Protein AF-A0A7S0LXI2-F1 (afdb_monomer_lite)

Foldseek 3Di:
DVPVVVVVPDDPLLVLLVCLLVDQLPDPVNLVSLVVLLVCLLPDDLVVLVVSVVSCLQVSLLVCLLVVNHPPCLLSSLSNNLSSPAQAQVSQVVNQVSCDPVSVVSNVVSCQVCVQSNLSSLLSVLLNLVNLVVCQPVCVVVVRHHPSVSRPVNVVCVVCVLVLLLCLLPVDAPVRDDPSRCSSLLSSLSSLLVCVVVVNNLVSLVVLVVVCVVVVVDDDSLVRNLRSLVVVCVVCVPVVVVQVVSCSSRVDHSVSSVVSSVVSNVSSDDPPPDPDPDD

Radius of gyration: 20.86 Å; chains: 1; bounding box: 62×37×78 Å

Secondary structure (DSSP, 8-state):
-HHHHHHHT--HHHHHHHHHHHS-TT-HHHHHHHHHHHHHHHHS-HHHHHHHIIIIIHHHHHHHHHH---TTTHHHHHHHHHHHHTT-HHHHHHHHHH--HHHHHHHHHHHHH-HHHHHHHHHHHHHHHHHHHHTHHHHHHTT----STT-HHHHHHHHHHHHHHHHHTTSS-TTT--TTTHHHHHHHHHHHHHHHHTT-HHHHHHHHHHHHHH-TTS--HHHHHHHHHHHHHHHHHT-HHHHHHHHHHHT--HHHHHHHHHHHHHHHS---PPP----

InterPro domains:
  IPR022162 Short transient receptor potential channel 4-associated protein [PF12463] (6-208)
  IPR022162 Short transient receptor potential channel 4-associated protein [PTHR31743] (8-268)

Sequence (279 aa):
EGAAGAEAERGLMTRILQVFMGEAPDSAYRFWLASCLESFLRGADYRAQVILARAGLLEHLVRGVHSGQCSGSLQTNFDLLGELVKCNATVFAMLNRLLDHKTYSAFMQVVVSNLVDSNVFIRAIVLSLEFFSAKSHALQEAGQGYDVEGCKIRAFLRVNALRLVRDLMTVVTVEDVNQENICCLNTALSLFIFSDARGALERDVAALRRWELRNPHARSVTGNFLALLRFWTEYYVYRGKDCLSLEFSSSIHFSRWRATVAALTALLAPFHPDPLPAA

pLDDT: mean 90.46, std 12.87, range [39.31, 98.56]

Organism: NCBI:txid233186

Structure (mmCIF, N/CA/C/O backbone):
data_AF-A0A7S0LXI2-F1
#
_entry.id   AF-A0A7S0LXI2-F1
#
loop_
_atom_site.group_PDB
_atom_site.id
_atom_site.type_symbol
_atom_site.label_atom_id
_atom_site.label_alt_id
_atom_site.label_comp_id
_atom_site.label_asym_id
_atom_site.label_entity_id
_atom_site.label_seq_id
_atom_site.pdbx_PDB_ins_code
_atom_site.Cartn_x
_atom_site.Cartn_y
_atom_site.Cartn_z
_atom_site.occupancy
_atom_site.B_iso_or_equiv
_atom_site.auth_seq_id
_atom_site.auth_comp_id
_atom_site.auth_asym_id
_atom_site.auth_atom_id
_atom_site.pdbx_PDB_model_num
ATOM 1 N N . GLU A 1 1 ? -29.479 5.541 36.183 1.00 40.44 1 GLU A N 1
ATOM 2 C CA . GLU A 1 1 ? -28.213 6.157 36.647 1.00 40.44 1 GLU A CA 1
ATOM 3 C C . GLU A 1 1 ? -26.931 5.484 36.125 1.00 40.44 1 GLU A C 1
ATOM 5 O O . GLU A 1 1 ? -25.917 6.158 36.055 1.00 40.44 1 GLU A O 1
ATOM 10 N N . GLY A 1 2 ? -26.942 4.225 35.655 1.00 44.47 2 GLY A N 1
ATOM 11 C CA . GLY A 1 2 ? -25.714 3.539 35.199 1.00 44.47 2 GLY A CA 1
ATOM 12 C C . GLY A 1 2 ? -25.105 3.964 33.846 1.00 44.47 2 GLY A C 1
ATOM 13 O O . GLY A 1 2 ? -23.939 3.680 33.603 1.00 44.47 2 GLY A O 1
ATOM 14 N N . ALA A 1 3 ? -25.844 4.650 32.964 1.00 46.59 3 ALA A N 1
ATOM 15 C CA . ALA A 1 3 ? -25.337 5.033 31.635 1.00 46.59 3 ALA A CA 1
ATOM 16 C C . ALA A 1 3 ? -24.487 6.321 31.647 1.00 46.59 3 ALA A C 1
ATOM 18 O O . ALA A 1 3 ? -23.494 6.406 30.931 1.00 46.59 3 ALA A O 1
ATOM 19 N N . ALA A 1 4 ? -24.830 7.291 32.503 1.00 47.09 4 ALA A N 1
ATOM 20 C CA . ALA A 1 4 ? -24.126 8.575 32.591 1.00 47.09 4 ALA A CA 1
ATOM 21 C C . ALA A 1 4 ? -22.724 8.444 33.224 1.00 47.09 4 ALA A C 1
ATOM 23 O O . ALA A 1 4 ? -21.800 9.155 32.837 1.00 47.09 4 ALA A O 1
ATOM 24 N N . GLY A 1 5 ? -22.538 7.489 34.146 1.00 45.34 5 GLY A N 1
ATOM 25 C CA . GLY A 1 5 ? -21.223 7.176 34.725 1.00 45.34 5 GLY A CA 1
ATOM 26 C C . GLY A 1 5 ? -20.263 6.520 33.724 1.00 45.34 5 GLY A C 1
ATOM 27 O O . GLY A 1 5 ? -19.078 6.836 33.712 1.00 45.34 5 GLY A O 1
ATOM 28 N N . ALA A 1 6 ? -20.779 5.680 32.819 1.00 53.41 6 ALA A N 1
ATOM 29 C CA . ALA A 1 6 ? -19.976 5.000 31.800 1.00 53.41 6 ALA A CA 1
ATOM 30 C C . ALA A 1 6 ? -19.505 5.930 30.660 1.00 53.41 6 ALA A C 1
ATOM 32 O O . ALA A 1 6 ? -18.501 5.648 30.006 1.00 53.41 6 ALA A O 1
ATOM 33 N N . GLU A 1 7 ? -20.203 7.042 30.400 1.00 53.62 7 GLU A N 1
ATOM 34 C CA . GLU A 1 7 ? -19.754 8.068 29.444 1.00 53.62 7 GLU A CA 1
ATOM 35 C C . GLU A 1 7 ? -18.634 8.953 30.005 1.00 53.62 7 GLU A C 1
ATOM 37 O O . GLU A 1 7 ? -17.713 9.330 29.267 1.00 53.62 7 GLU A O 1
ATOM 42 N N . ALA A 1 8 ? -18.666 9.244 31.309 1.00 54.66 8 ALA A N 1
ATOM 43 C CA . ALA A 1 8 ? -17.665 10.070 31.979 1.00 54.66 8 ALA A CA 1
ATOM 44 C C . ALA A 1 8 ? -16.255 9.444 31.949 1.00 54.66 8 ALA A C 1
ATOM 46 O O . ALA A 1 8 ? -15.275 10.179 31.850 1.00 54.66 8 ALA A O 1
ATOM 47 N N . GLU A 1 9 ? -16.149 8.111 31.920 1.00 64.81 9 GLU A N 1
ATOM 48 C CA . GLU A 1 9 ? -14.873 7.371 31.903 1.00 64.81 9 GLU A CA 1
ATOM 49 C C . GLU A 1 9 ? -14.269 7.152 30.502 1.00 64.81 9 GLU A C 1
ATOM 51 O O . GLU A 1 9 ? -13.128 6.701 30.373 1.00 64.81 9 GLU A O 1
ATOM 56 N N . ARG A 1 10 ? -14.993 7.460 29.417 1.00 75.62 10 ARG A N 1
ATOM 57 C CA . ARG A 1 10 ? -14.467 7.250 28.057 1.00 75.62 10 ARG A CA 1
ATOM 58 C C . ARG A 1 10 ? -13.381 8.269 27.719 1.00 75.62 10 ARG A C 1
ATOM 60 O O . ARG A 1 10 ? -13.648 9.469 27.681 1.00 75.62 10 ARG A O 1
ATOM 67 N N . GLY A 1 11 ? -12.186 7.778 27.389 1.00 87.44 11 GLY A N 1
ATOM 68 C CA . GLY A 1 11 ? -11.084 8.602 26.894 1.00 87.44 11 GLY A CA 1
ATOM 69 C C . GLY A 1 11 ? -11.432 9.368 25.610 1.00 87.44 11 GLY A C 1
ATOM 70 O O . GLY A 1 11 ? -12.275 8.947 24.818 1.00 87.44 11 GLY A O 1
ATOM 71 N N . LEU A 1 12 ? -10.750 10.492 25.375 1.00 91.69 12 LEU A N 1
ATOM 72 C CA . LEU A 1 12 ? -11.019 11.389 24.242 1.00 91.69 12 LEU A CA 1
ATOM 73 C C . LEU A 1 12 ? -11.066 10.655 22.891 1.00 91.69 12 LEU A C 1
ATOM 75 O O . LEU A 1 12 ? -11.967 10.892 22.092 1.00 91.69 12 LEU A O 1
ATOM 79 N N . MET A 1 13 ? -10.137 9.726 22.655 1.00 93.62 13 MET A N 1
ATOM 80 C CA . MET A 1 13 ? -10.043 9.021 21.376 1.00 93.62 13 MET A CA 1
ATOM 81 C C . MET A 1 13 ? -11.246 8.112 21.098 1.00 93.62 13 MET A C 1
ATOM 83 O O . MET A 1 13 ? -11.732 8.056 19.971 1.00 93.62 13 MET A O 1
ATOM 87 N N . THR A 1 14 ? -11.782 7.433 22.116 1.00 91.88 14 THR A N 1
ATOM 88 C CA . THR A 1 14 ? -12.983 6.610 21.926 1.00 91.88 14 THR A CA 1
ATOM 89 C C . THR A 1 14 ? -14.219 7.478 21.711 1.00 91.88 14 THR A C 1
ATOM 91 O O . THR A 1 14 ? -15.099 7.074 20.959 1.00 91.88 14 THR A O 1
ATOM 94 N N . ARG A 1 15 ? -14.272 8.693 22.278 1.00 94.19 15 ARG A N 1
ATOM 95 C CA . ARG A 1 15 ? -15.330 9.674 21.975 1.00 94.19 15 ARG A CA 1
ATOM 96 C C . ARG A 1 15 ? -15.248 10.169 20.530 1.00 94.19 15 ARG A C 1
ATOM 98 O O . ARG A 1 15 ? -16.257 10.114 19.835 1.00 94.19 15 ARG A O 1
ATOM 105 N N . ILE A 1 16 ? -14.060 10.563 20.058 1.00 96.19 16 ILE A N 1
ATOM 106 C CA . ILE A 1 16 ? -13.830 10.958 18.653 1.00 96.19 16 ILE A CA 1
ATOM 107 C C . ILE A 1 16 ? -14.254 9.832 17.706 1.00 96.19 16 ILE A C 1
ATOM 109 O O . ILE A 1 16 ? -14.957 10.087 16.733 1.00 96.19 16 ILE A O 1
ATOM 113 N N . LEU A 1 17 ? -13.891 8.585 18.021 1.00 96.31 17 LEU A N 1
ATOM 114 C CA . LEU A 1 17 ? -14.303 7.420 17.243 1.00 96.31 17 LEU A CA 1
ATOM 115 C C . LEU A 1 17 ? -15.833 7.295 17.147 1.00 96.31 17 LEU A C 1
ATOM 117 O O . LEU A 1 17 ? -16.353 7.071 16.059 1.00 96.31 17 LEU A O 1
ATOM 121 N N . GLN A 1 18 ? -16.560 7.433 18.259 1.00 95.06 18 GLN A N 1
ATOM 122 C CA . GLN A 1 18 ? -18.024 7.335 18.235 1.00 95.06 18 GLN A CA 1
ATOM 123 C C . GLN A 1 18 ? -18.653 8.438 17.378 1.00 95.06 18 GLN A C 1
ATOM 125 O O . GLN A 1 18 ? -19.540 8.145 16.579 1.00 95.06 18 GLN A O 1
ATOM 130 N N . VAL A 1 19 ? -18.152 9.674 17.483 1.00 95.75 19 VAL A N 1
ATOM 131 C CA . VAL A 1 19 ? -18.613 10.781 16.631 1.00 95.75 19 VAL A CA 1
ATOM 132 C C . VAL A 1 19 ? -18.313 10.477 15.160 1.00 95.75 19 VAL A C 1
ATOM 134 O O . VAL A 1 19 ? -19.218 10.534 14.342 1.00 95.75 19 VAL A O 1
ATOM 137 N N . PHE A 1 20 ? -17.096 10.038 14.820 1.00 95.00 20 PHE A N 1
ATOM 138 C CA . PHE A 1 20 ? -16.724 9.658 13.449 1.00 95.00 20 PHE A CA 1
ATOM 139 C C . PHE A 1 20 ? -17.622 8.565 12.849 1.00 95.00 20 PHE A C 1
ATOM 141 O O . PHE A 1 20 ? -17.976 8.613 11.668 1.00 95.00 20 PHE A O 1
ATOM 148 N N . MET A 1 21 ? -17.977 7.554 13.645 1.00 93.50 21 MET A N 1
ATOM 149 C CA . MET A 1 21 ? -18.832 6.463 13.175 1.00 93.50 21 MET A CA 1
ATOM 150 C C . MET A 1 21 ? -20.290 6.896 12.983 1.00 93.50 21 MET A C 1
ATOM 152 O O . MET A 1 21 ? -20.964 6.329 12.126 1.00 93.50 21 MET A O 1
ATOM 156 N N . GLY A 1 22 ? -20.758 7.891 13.742 1.00 92.75 22 GLY A N 1
ATOM 157 C CA . GLY A 1 22 ? -22.088 8.487 13.586 1.00 92.75 22 GLY A CA 1
ATOM 158 C C . GLY A 1 22 ? -22.166 9.619 12.555 1.00 92.75 22 GLY A C 1
ATOM 159 O O . GLY A 1 22 ? -23.264 9.971 12.132 1.00 92.75 22 GLY A O 1
ATOM 160 N N . GLU A 1 23 ? -21.028 10.182 12.148 1.00 92.06 23 GLU A N 1
ATOM 161 C CA . GLU A 1 23 ? -20.965 11.335 11.249 1.00 92.06 23 GLU A CA 1
ATOM 162 C C . GLU A 1 23 ? -21.357 10.971 9.810 1.00 92.06 23 GLU A C 1
ATOM 164 O O . GLU A 1 23 ? -20.887 9.969 9.252 1.00 92.06 23 GLU A O 1
ATOM 169 N N . ALA A 1 24 ? -22.173 11.827 9.186 1.00 87.50 24 ALA A N 1
ATOM 170 C CA . ALA A 1 24 ? -22.661 11.625 7.826 1.00 87.50 24 ALA A CA 1
ATOM 171 C C . ALA A 1 24 ? -21.501 11.523 6.805 1.00 87.50 24 ALA A C 1
ATOM 173 O O . ALA A 1 24 ? -20.500 12.235 6.939 1.00 87.50 24 ALA A O 1
ATOM 174 N N . PRO A 1 25 ? -21.594 10.653 5.777 1.00 79.94 25 PRO A N 1
ATOM 175 C CA . PRO A 1 25 ? -20.518 10.447 4.800 1.00 79.94 25 PRO A CA 1
ATOM 176 C C . PRO A 1 25 ? -20.081 11.695 4.023 1.00 79.94 25 PRO A C 1
ATOM 178 O O . PRO A 1 25 ? -18.929 11.770 3.603 1.00 79.94 25 PRO A O 1
ATOM 181 N N . ASP A 1 26 ? -20.995 12.640 3.820 1.00 80.31 26 ASP A N 1
ATOM 182 C CA . ASP A 1 26 ? -20.834 13.896 3.081 1.00 80.31 26 ASP A CA 1
ATOM 183 C C . ASP A 1 26 ? -20.470 15.092 3.979 1.00 80.31 26 ASP A C 1
ATOM 185 O O . ASP A 1 26 ? -20.256 16.203 3.493 1.00 80.31 26 ASP A O 1
ATOM 189 N N . SER A 1 27 ? -20.356 14.874 5.289 1.00 87.06 27 SER A N 1
ATOM 190 C CA . SER A 1 27 ? -19.984 15.914 6.240 1.00 87.06 27 SER A CA 1
ATOM 191 C C . SER A 1 27 ? -18.508 16.288 6.139 1.00 87.06 27 SER A C 1
ATOM 193 O O . SER A 1 27 ? -17.619 15.435 6.214 1.00 87.06 27 SER A O 1
ATOM 195 N N . ALA A 1 28 ? -18.228 17.593 6.101 1.00 85.31 28 ALA A N 1
ATOM 196 C CA . ALA A 1 28 ? -16.866 18.117 6.174 1.00 85.31 28 ALA A CA 1
ATOM 197 C C . ALA A 1 28 ? -16.146 17.721 7.479 1.00 85.31 28 ALA A C 1
ATOM 199 O O . ALA A 1 28 ? -14.922 17.595 7.497 1.00 85.31 28 ALA A O 1
ATOM 200 N N . TYR A 1 29 ? -16.884 17.481 8.572 1.00 90.88 29 TYR A N 1
ATOM 201 C CA . TYR A 1 29 ? -16.302 17.057 9.850 1.00 90.88 29 TYR A CA 1
ATOM 202 C C . TYR A 1 29 ? -15.753 15.635 9.803 1.00 90.88 29 TYR A C 1
ATOM 204 O O . TYR A 1 29 ? -14.808 15.320 10.528 1.00 90.88 29 TYR A O 1
ATOM 212 N N . ARG A 1 30 ? -16.295 14.785 8.925 1.00 90.31 30 ARG A N 1
ATOM 213 C CA . ARG A 1 30 ? -15.870 13.391 8.792 1.00 90.31 30 ARG A CA 1
ATOM 214 C C . ARG A 1 30 ? -14.390 13.283 8.440 1.00 90.31 30 ARG A C 1
ATOM 216 O O . ARG A 1 30 ? -13.690 12.468 9.037 1.00 90.31 30 ARG A O 1
ATOM 223 N N . PHE A 1 31 ? -13.921 14.127 7.519 1.00 88.25 31 PHE A N 1
ATOM 224 C CA . PHE A 1 31 ? -12.511 14.200 7.142 1.00 88.25 31 PHE A CA 1
ATOM 225 C C . PHE A 1 31 ? -11.633 14.561 8.347 1.00 88.25 31 PHE A C 1
ATOM 227 O O . PHE A 1 31 ? -10.704 13.830 8.668 1.00 88.25 31 PHE A O 1
ATOM 234 N N . TRP A 1 32 ? -11.976 15.625 9.080 1.00 92.69 32 TRP A N 1
ATOM 235 C CA . TRP A 1 32 ? -11.191 16.074 10.235 1.00 92.69 32 TRP A CA 1
ATOM 236 C C . TRP A 1 32 ? -11.144 15.040 11.364 1.00 92.69 32 TRP A C 1
ATOM 238 O O . TRP A 1 32 ? -10.082 14.788 11.932 1.00 92.69 32 TRP A O 1
ATOM 248 N N . LEU A 1 33 ? -12.276 14.397 11.661 1.00 95.38 33 LEU A N 1
ATOM 249 C CA . LEU A 1 33 ? -12.349 13.324 12.654 1.00 95.38 33 LEU A CA 1
ATOM 250 C C . LEU A 1 33 ? -11.494 12.120 12.242 1.00 95.38 33 LEU A C 1
ATOM 252 O O . LEU A 1 33 ? -10.785 11.550 13.075 1.00 95.38 33 LEU A O 1
ATOM 256 N N . ALA A 1 34 ? -11.518 11.762 10.957 1.00 93.88 34 ALA A N 1
ATOM 257 C CA . ALA A 1 34 ? -10.655 10.724 10.422 1.00 93.88 34 ALA A CA 1
ATOM 258 C C . ALA A 1 34 ? -9.174 11.098 10.529 1.00 93.88 34 ALA A C 1
ATOM 260 O O . ALA A 1 34 ? -8.393 10.290 11.018 1.00 93.88 34 ALA A O 1
ATOM 261 N N . SER A 1 35 ? -8.786 12.328 10.183 1.00 92.81 35 SER A N 1
ATOM 262 C CA . SER A 1 35 ? -7.403 12.795 10.335 1.00 92.81 35 SER A CA 1
ATOM 263 C C . SER A 1 35 ? -6.925 12.747 11.791 1.00 92.81 35 SER A C 1
ATOM 265 O O . SER A 1 35 ? -5.762 12.426 12.048 1.00 92.81 35 SER A O 1
ATOM 267 N N . CYS A 1 36 ? -7.804 13.012 12.767 1.00 95.62 36 CYS A N 1
ATOM 268 C CA . CYS A 1 36 ? -7.487 12.835 14.187 1.00 95.62 36 CYS A CA 1
ATOM 269 C C . CYS A 1 36 ? -7.223 11.363 14.541 1.00 95.62 36 CYS A C 1
ATOM 271 O O . CYS A 1 36 ? -6.232 11.064 15.211 1.00 95.62 36 CYS A O 1
ATOM 273 N N . LEU A 1 37 ? -8.089 10.450 14.087 1.00 96.56 37 LEU A N 1
ATOM 274 C CA . LEU A 1 37 ? -7.937 9.006 14.305 1.00 96.56 37 LEU A CA 1
ATOM 275 C C . LEU A 1 37 ? -6.662 8.469 13.641 1.00 96.56 37 LEU A C 1
ATOM 277 O O . LEU A 1 37 ? -5.907 7.725 14.262 1.00 96.56 37 LEU A O 1
ATOM 281 N N . GLU A 1 38 ? -6.394 8.881 12.407 1.00 94.75 38 GLU A N 1
ATOM 282 C CA . GLU A 1 38 ? -5.220 8.510 11.618 1.00 94.75 38 GLU A CA 1
ATOM 283 C C . GLU A 1 38 ? -3.926 8.992 12.285 1.00 94.75 38 GLU A C 1
ATOM 285 O O . GLU A 1 38 ? -2.993 8.213 12.488 1.00 94.75 38 GLU A O 1
ATOM 290 N N . SER A 1 39 ? -3.883 10.265 12.690 1.00 93.88 39 SER A N 1
ATOM 291 C CA . SER A 1 39 ? -2.727 10.851 13.377 1.00 93.88 39 SER A CA 1
ATOM 292 C C . SER A 1 39 ? -2.447 10.153 14.705 1.00 93.88 39 SER A C 1
ATOM 294 O O . SER A 1 39 ? -1.290 9.896 15.035 1.00 93.88 39 SER A O 1
ATOM 296 N N . PHE A 1 40 ? -3.496 9.797 15.453 1.00 95.50 40 PHE A N 1
ATOM 297 C CA . PHE A 1 40 ? -3.358 9.000 16.667 1.00 95.50 40 PHE A CA 1
ATOM 298 C C . PHE A 1 40 ? -2.808 7.604 16.364 1.00 95.50 40 PHE A C 1
ATOM 300 O O . PHE A 1 40 ? -1.834 7.194 16.988 1.00 95.50 40 PHE A O 1
ATOM 307 N N . LEU A 1 41 ? -3.374 6.896 15.382 1.00 95.56 41 LEU A N 1
ATOM 308 C CA . LEU A 1 41 ? -2.945 5.548 15.002 1.00 95.56 41 LEU A CA 1
ATOM 309 C C . LEU A 1 41 ? -1.477 5.492 14.552 1.00 95.56 41 LEU A C 1
ATOM 311 O O . LEU A 1 41 ? -0.794 4.523 14.868 1.00 95.56 41 LEU A O 1
ATOM 315 N N . ARG A 1 42 ? -0.963 6.536 13.887 1.00 91.38 42 ARG A N 1
ATOM 316 C CA . ARG A 1 42 ? 0.453 6.624 13.482 1.00 91.38 42 ARG A CA 1
ATOM 317 C C . ARG A 1 42 ? 1.439 6.685 14.645 1.00 91.38 42 ARG A C 1
ATOM 319 O O . ARG A 1 42 ? 2.573 6.240 14.492 1.00 91.38 42 ARG A O 1
ATOM 326 N N . GLY A 1 43 ? 1.034 7.282 15.765 1.00 86.19 43 GLY A N 1
ATOM 327 C CA . GLY A 1 43 ? 1.872 7.438 16.956 1.00 86.19 43 GLY A CA 1
ATOM 328 C C . GLY A 1 43 ? 1.571 6.435 18.067 1.00 86.19 43 GLY A C 1
ATOM 329 O O . GLY A 1 43 ? 2.311 6.374 19.048 1.00 86.19 43 GLY A O 1
ATOM 330 N N . ALA A 1 44 ? 0.479 5.681 17.949 1.00 89.06 44 ALA A N 1
ATOM 331 C CA . ALA A 1 44 ? 0.027 4.782 18.993 1.00 89.06 44 ALA A CA 1
ATOM 332 C C . ALA A 1 44 ? 0.692 3.401 18.908 1.00 89.06 44 ALA A C 1
ATOM 334 O O . ALA A 1 44 ? 1.196 2.973 17.871 1.00 89.06 44 ALA A O 1
ATOM 335 N N . ASP A 1 45 ? 0.673 2.685 20.031 1.00 89.44 45 ASP A N 1
ATOM 336 C CA . ASP A 1 45 ? 1.123 1.300 20.073 1.00 89.44 45 ASP A CA 1
ATOM 337 C C . ASP A 1 45 ? 0.097 0.337 19.441 1.00 89.44 45 ASP A C 1
ATOM 339 O O . ASP A 1 45 ? -1.050 0.680 19.131 1.00 89.44 45 ASP A O 1
ATOM 343 N N . TYR A 1 46 ? 0.497 -0.928 19.295 1.00 90.69 46 TYR A N 1
ATOM 344 C CA . TYR A 1 46 ? -0.364 -1.961 18.718 1.00 90.69 46 TYR A CA 1
ATOM 345 C C . TYR A 1 46 ? -1.651 -2.210 19.530 1.00 90.69 46 TYR A C 1
ATOM 347 O O . TYR A 1 46 ? -2.626 -2.752 19.004 1.00 90.69 46 TYR A O 1
ATOM 355 N N . ARG A 1 47 ? -1.684 -1.858 20.823 1.00 94.06 47 ARG A N 1
ATOM 356 C CA . ARG A 1 47 ? -2.852 -2.088 21.686 1.00 94.06 47 ARG A CA 1
ATOM 357 C C . ARG A 1 47 ? -3.945 -1.087 21.361 1.00 94.06 47 ARG A C 1
ATOM 359 O O . ARG A 1 47 ? -5.111 -1.470 21.304 1.00 94.06 47 ARG A O 1
ATOM 366 N N . ALA A 1 48 ? -3.573 0.159 21.082 1.00 94.88 48 ALA A N 1
ATOM 367 C CA . ALA A 1 48 ? -4.507 1.186 20.647 1.00 94.88 48 ALA A CA 1
ATOM 368 C C . ALA A 1 48 ? -5.231 0.795 19.347 1.00 94.88 48 ALA A C 1
ATOM 370 O O . ALA A 1 48 ? -6.456 0.892 19.286 1.00 94.88 48 ALA A O 1
ATOM 371 N N . GLN A 1 49 ? -4.508 0.260 18.354 1.00 96.62 49 GLN A N 1
ATOM 372 C CA . GLN A 1 49 ? -5.107 -0.289 17.127 1.00 96.62 49 GLN A CA 1
ATOM 373 C C . GLN A 1 49 ? -6.156 -1.370 17.447 1.00 96.62 49 GLN A C 1
ATOM 375 O O . GLN A 1 49 ? -7.276 -1.323 16.941 1.00 96.62 49 GLN A O 1
ATOM 380 N N . VAL A 1 50 ? -5.831 -2.317 18.337 1.00 96.75 50 VAL A N 1
ATOM 381 C CA . VAL A 1 50 ? -6.760 -3.386 18.750 1.00 96.75 50 VAL A CA 1
ATOM 382 C C . VAL A 1 50 ? -7.989 -2.823 19.468 1.00 96.75 50 VAL A C 1
ATOM 384 O O . VAL A 1 50 ? -9.099 -3.293 19.221 1.00 96.75 50 VAL A O 1
ATOM 387 N N . ILE A 1 51 ? -7.816 -1.821 20.335 1.00 95.94 51 ILE A N 1
ATOM 388 C CA . ILE A 1 51 ? -8.923 -1.167 21.045 1.00 95.94 51 ILE A CA 1
ATOM 389 C C . ILE A 1 51 ? -9.865 -0.485 20.051 1.00 95.94 51 ILE A C 1
ATOM 391 O O . ILE A 1 51 ? -11.068 -0.729 20.113 1.00 95.94 51 ILE A O 1
ATOM 395 N N . LEU A 1 52 ? -9.344 0.322 19.118 1.00 97.06 52 LEU A N 1
ATOM 396 C CA . LEU A 1 52 ? -10.189 1.013 18.138 1.00 97.06 52 LEU A CA 1
ATOM 397 C C . LEU A 1 52 ? -10.872 0.029 17.184 1.00 97.06 52 LEU A C 1
ATOM 399 O O . LEU A 1 52 ? -12.060 0.183 16.904 1.00 97.06 52 LEU A O 1
ATOM 403 N N . ALA A 1 53 ? -10.166 -1.021 16.751 1.00 97.81 53 ALA A N 1
ATOM 404 C CA . ALA A 1 53 ? -10.752 -2.084 15.940 1.00 97.81 53 ALA A CA 1
ATOM 405 C C . ALA A 1 53 ? -11.927 -2.756 16.667 1.00 97.81 53 ALA A C 1
ATOM 407 O O . ALA A 1 53 ? -13.018 -2.831 16.115 1.00 97.81 53 ALA A O 1
ATOM 408 N N . ARG A 1 54 ? -11.740 -3.173 17.928 1.00 96.94 54 ARG A N 1
ATOM 409 C CA . ARG A 1 54 ? -12.795 -3.805 18.747 1.00 96.94 54 ARG A CA 1
ATOM 410 C C . ARG A 1 54 ? -13.938 -2.861 19.110 1.00 96.94 54 ARG A C 1
ATOM 412 O O . ARG A 1 54 ? -15.044 -3.326 19.361 1.00 96.94 54 ARG A O 1
ATOM 419 N N . ALA A 1 55 ? -13.683 -1.557 19.143 1.00 96.31 55 ALA A N 1
ATOM 420 C CA . ALA A 1 55 ? -14.706 -0.540 19.352 1.00 96.31 55 ALA A CA 1
ATOM 421 C C . ALA A 1 55 ? -15.580 -0.287 18.103 1.00 96.31 55 ALA A C 1
ATOM 423 O O . ALA A 1 55 ? -16.451 0.581 18.148 1.00 96.31 55 ALA A O 1
ATOM 424 N N . GLY A 1 56 ? -15.370 -1.040 17.014 1.00 97.00 56 GLY A N 1
ATOM 425 C CA . GLY A 1 56 ? -16.206 -1.042 15.812 1.00 97.00 56 GLY A CA 1
ATOM 426 C C . GLY A 1 56 ? -15.598 -0.329 14.605 1.00 97.00 56 GLY A C 1
ATOM 427 O O . GLY A 1 56 ? -16.209 -0.337 13.535 1.00 97.00 56 GLY A O 1
ATOM 428 N N . LEU A 1 57 ? -14.404 0.271 14.738 1.00 97.25 57 LEU A N 1
ATOM 429 C CA . LEU A 1 57 ? -13.779 1.014 13.639 1.00 97.25 57 LEU A CA 1
ATOM 430 C C . LEU A 1 57 ? -13.508 0.109 12.430 1.00 97.25 57 LEU A C 1
ATOM 432 O O . LEU A 1 57 ? -13.738 0.517 11.296 1.00 97.25 57 LEU A O 1
ATOM 436 N N . LEU A 1 58 ? -13.048 -1.125 12.658 1.00 97.81 58 LEU A N 1
ATOM 437 C CA . LEU A 1 58 ? -12.699 -2.040 11.573 1.00 97.81 58 LEU A CA 1
ATOM 438 C C . LEU A 1 58 ? -13.931 -2.413 10.738 1.00 97.81 58 LEU A C 1
ATOM 440 O O . LEU A 1 58 ? -13.912 -2.302 9.512 1.00 97.81 58 LEU A O 1
ATOM 444 N N . GLU A 1 59 ? -15.016 -2.819 11.397 1.00 96.00 59 GLU A N 1
ATOM 445 C CA . GLU A 1 59 ? -16.271 -3.174 10.742 1.00 96.00 59 GLU A CA 1
ATOM 446 C C . GLU A 1 59 ? -16.901 -1.976 10.028 1.00 96.00 59 GLU A C 1
ATOM 448 O O . GLU A 1 59 ? -17.454 -2.131 8.937 1.00 96.00 59 GLU A O 1
ATOM 453 N N . HIS A 1 60 ? -16.803 -0.784 10.624 1.00 94.75 60 HIS A N 1
ATOM 454 C CA . HIS A 1 60 ? -17.273 0.461 10.019 1.00 94.75 60 HIS A CA 1
ATOM 455 C C . HIS A 1 60 ? -16.542 0.773 8.713 1.00 94.75 60 HIS A C 1
ATOM 457 O O . HIS A 1 60 ? -17.189 0.998 7.691 1.00 94.75 60 HIS A O 1
ATOM 463 N N . LEU A 1 61 ? -15.207 0.713 8.715 1.00 95.00 61 LEU A N 1
ATOM 464 C CA . LEU A 1 61 ? -14.390 0.995 7.532 1.00 95.00 61 LEU A CA 1
ATOM 465 C C . LEU A 1 61 ? -14.626 -0.032 6.417 1.00 95.00 61 LEU A C 1
ATOM 467 O O . LEU A 1 61 ? -14.815 0.349 5.262 1.00 95.00 61 LEU A O 1
ATOM 471 N N . VAL A 1 62 ? -14.695 -1.328 6.744 1.00 94.56 62 VAL A N 1
ATOM 472 C CA . VAL A 1 62 ? -14.962 -2.380 5.745 1.00 94.56 62 VAL A CA 1
ATOM 473 C C . VAL A 1 62 ? -16.358 -2.234 5.130 1.00 94.56 62 VAL A C 1
ATOM 475 O O . VAL A 1 62 ? -16.498 -2.367 3.912 1.00 94.56 62 VAL A O 1
ATOM 478 N N . ARG A 1 63 ? -17.387 -1.895 5.923 1.00 91.19 63 ARG A N 1
ATOM 479 C CA . ARG A 1 63 ? -18.725 -1.576 5.387 1.00 91.19 63 ARG A CA 1
ATOM 480 C C . ARG A 1 63 ? -18.724 -0.311 4.527 1.00 91.19 63 ARG A C 1
ATOM 482 O O . ARG A 1 63 ? -19.399 -0.288 3.497 1.00 91.19 63 ARG A O 1
ATOM 489 N N . GLY A 1 64 ? -17.963 0.711 4.918 1.00 88.62 64 GLY A N 1
ATOM 490 C CA . GLY A 1 64 ? -17.802 1.945 4.146 1.00 88.62 64 GLY A CA 1
ATOM 491 C C . GLY A 1 64 ? -17.222 1.684 2.756 1.00 88.62 64 GLY A C 1
ATOM 492 O O . GLY A 1 64 ? -17.773 2.150 1.763 1.00 88.62 64 GLY A O 1
ATOM 493 N N . VAL A 1 65 ? -16.177 0.853 2.669 1.00 88.88 65 VAL A N 1
ATOM 494 C CA . VAL A 1 65 ? -15.598 0.422 1.384 1.00 88.88 65 VAL A CA 1
ATOM 495 C C . VAL A 1 65 ? -16.595 -0.423 0.583 1.00 88.88 65 VAL A C 1
ATOM 497 O O . VAL A 1 65 ? -16.758 -0.205 -0.612 1.00 88.88 65 VAL A O 1
ATOM 500 N N . HIS A 1 66 ? -17.296 -1.366 1.221 1.00 82.25 66 HIS A N 1
ATOM 501 C CA . HIS A 1 66 ? -18.229 -2.265 0.531 1.00 82.25 66 HIS A CA 1
ATOM 502 C C . HIS A 1 66 ? -19.442 -1.551 -0.083 1.00 82.25 66 HIS A C 1
ATOM 504 O O . HIS A 1 66 ? -19.874 -1.898 -1.179 1.00 82.25 66 HIS A O 1
ATOM 510 N N . SER A 1 67 ? -20.015 -0.584 0.632 1.00 76.75 67 SER A N 1
ATOM 511 C CA . SER A 1 67 ? -21.278 0.058 0.254 1.00 76.75 67 SER A CA 1
ATOM 512 C C . SER A 1 67 ? -21.127 1.164 -0.794 1.00 76.75 67 SER A C 1
ATOM 514 O O . SER A 1 67 ? -22.135 1.632 -1.320 1.00 76.75 67 SER A O 1
ATOM 516 N N . GLY A 1 68 ? -19.900 1.609 -1.093 1.00 62.50 68 GLY A N 1
ATOM 517 C CA . GLY A 1 68 ? -19.647 2.707 -2.032 1.00 62.50 68 GLY A CA 1
ATOM 518 C C . GLY A 1 68 ? -20.295 4.042 -1.631 1.00 62.50 68 GLY A C 1
ATOM 519 O O . GLY A 1 68 ? -20.291 4.975 -2.427 1.00 62.50 68 GLY A O 1
ATOM 520 N N . GLN A 1 69 ? -20.835 4.161 -0.410 1.00 55.03 69 GLN A N 1
ATOM 521 C CA . GLN A 1 69 ? -21.632 5.297 0.092 1.00 55.03 69 GLN A CA 1
ATOM 522 C C . GLN A 1 69 ? -20.821 6.582 0.327 1.00 55.03 69 GLN A C 1
ATOM 524 O O . GLN A 1 69 ? -21.190 7.439 1.122 1.00 55.03 69 GLN A O 1
ATOM 529 N N . CYS A 1 70 ? -19.660 6.708 -0.297 1.00 52.41 70 CYS A N 1
ATOM 530 C CA . CYS A 1 70 ? -18.635 7.657 0.090 1.00 52.41 70 CYS A CA 1
ATOM 531 C C . CYS A 1 70 ? -17.969 8.235 -1.155 1.00 52.41 70 CYS A C 1
ATOM 533 O O . CYS A 1 70 ? -16.761 8.102 -1.328 1.00 52.41 70 CYS A O 1
ATOM 535 N N . SER A 1 71 ? -18.752 8.906 -2.000 1.00 46.47 71 SER A N 1
ATOM 536 C CA . SER A 1 71 ? -18.274 9.609 -3.200 1.00 46.47 71 SER A CA 1
ATOM 537 C C . SER A 1 71 ? -17.282 10.754 -2.912 1.00 46.47 71 SER A C 1
ATOM 539 O O . SER A 1 71 ? -16.783 11.363 -3.848 1.00 46.47 71 SER A O 1
ATOM 541 N N . GLY A 1 72 ? -16.948 11.013 -1.640 1.00 53.97 72 GLY A N 1
ATOM 542 C CA . GLY A 1 72 ? -15.816 11.847 -1.210 1.00 53.97 72 GLY A CA 1
ATOM 543 C C . GLY A 1 72 ? -15.026 11.298 -0.008 1.00 53.97 72 GLY A C 1
ATOM 544 O O . GLY A 1 72 ? -14.274 12.051 0.595 1.00 53.97 72 GLY A O 1
ATOM 545 N N . SER A 1 73 ? -15.200 10.021 0.387 1.00 70.25 73 SER A N 1
ATOM 546 C CA . SER A 1 73 ? -14.597 9.458 1.623 1.00 70.25 73 SER A CA 1
ATOM 547 C C . SER A 1 73 ? -13.882 8.104 1.455 1.00 70.25 73 SER A C 1
ATOM 549 O O . SER A 1 73 ? -13.422 7.503 2.429 1.00 70.25 73 SER A O 1
ATOM 551 N N . LEU A 1 74 ? -13.743 7.603 0.221 1.00 88.06 74 LEU A N 1
ATOM 552 C CA . LEU A 1 74 ? -13.112 6.301 -0.011 1.00 88.06 74 LEU A CA 1
ATOM 553 C C . LEU A 1 74 ? -11.618 6.297 0.352 1.00 88.06 74 LEU A C 1
ATOM 555 O O . LEU A 1 74 ? -11.187 5.390 1.065 1.00 88.06 74 LEU A O 1
ATOM 559 N N . GLN A 1 75 ? -10.867 7.329 -0.049 1.00 90.19 75 GLN A N 1
ATOM 560 C CA . GLN A 1 75 ? -9.464 7.500 0.347 1.00 90.19 75 GLN A CA 1
ATOM 561 C C . GLN A 1 75 ? -9.321 7.536 1.872 1.00 90.19 75 GLN A C 1
ATOM 563 O O . GLN A 1 75 ? -8.568 6.753 2.438 1.00 90.19 75 GLN A O 1
ATOM 568 N N . THR A 1 76 ? -10.123 8.353 2.560 1.00 90.69 76 THR A N 1
ATOM 569 C CA . THR A 1 76 ? -10.123 8.443 4.027 1.00 90.69 76 THR A CA 1
ATOM 570 C C . THR A 1 76 ? -10.376 7.092 4.699 1.00 90.69 76 THR A C 1
ATOM 572 O O . THR A 1 76 ? -9.712 6.749 5.679 1.00 90.69 76 THR A O 1
ATOM 575 N N . ASN A 1 77 ? -11.316 6.299 4.173 1.00 92.75 77 ASN A N 1
ATOM 576 C CA . ASN A 1 77 ? -11.574 4.962 4.699 1.00 92.75 77 ASN A CA 1
ATOM 577 C C . ASN A 1 77 ? -10.371 4.029 4.486 1.00 92.75 77 ASN A C 1
ATOM 579 O O . ASN A 1 77 ? -10.040 3.260 5.388 1.00 92.75 77 ASN A O 1
ATOM 583 N N . PHE A 1 78 ? -9.715 4.089 3.323 1.00 94.81 78 PHE A N 1
ATOM 584 C CA . PHE A 1 78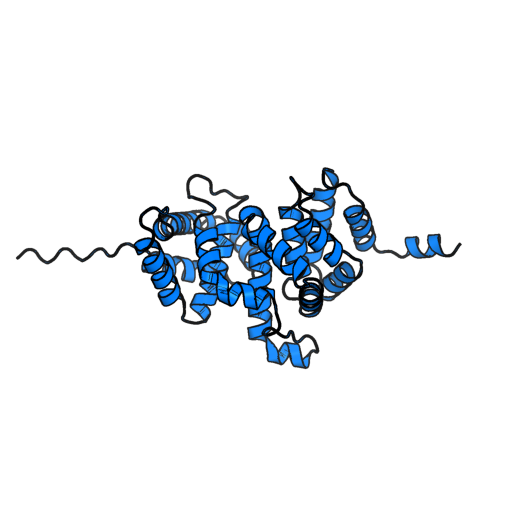 ? -8.524 3.288 3.042 1.00 94.81 78 PHE A CA 1
ATOM 585 C C . PHE A 1 78 ? -7.313 3.710 3.872 1.00 94.81 78 PHE A C 1
ATOM 587 O O . PHE A 1 78 ? -6.633 2.834 4.404 1.00 94.81 78 PHE A O 1
ATOM 594 N N . ASP A 1 79 ? -7.072 5.007 4.043 1.00 94.06 79 ASP A N 1
ATOM 595 C CA . ASP A 1 79 ? -5.972 5.532 4.854 1.00 94.06 79 ASP A CA 1
ATOM 596 C C . ASP A 1 79 ? -6.120 5.089 6.315 1.00 94.06 79 ASP A C 1
ATOM 598 O O . ASP A 1 79 ? -5.207 4.479 6.881 1.00 94.06 79 ASP A O 1
ATOM 602 N N . LEU A 1 80 ? -7.312 5.270 6.900 1.00 95.62 80 LEU A N 1
ATOM 603 C CA . LEU A 1 80 ? -7.609 4.784 8.248 1.00 95.62 80 LEU A CA 1
ATOM 604 C C . LEU A 1 80 ? -7.507 3.266 8.364 1.00 95.62 80 LEU A C 1
ATOM 606 O O . LEU A 1 80 ? -6.952 2.764 9.341 1.00 95.62 80 LEU A O 1
ATOM 610 N N . LEU A 1 81 ? -8.040 2.523 7.390 1.00 96.81 81 LEU A N 1
ATOM 611 C CA . LEU A 1 81 ? -7.976 1.065 7.408 1.00 96.81 81 LEU A CA 1
ATOM 612 C C . LEU A 1 81 ? -6.523 0.588 7.322 1.00 96.81 81 LEU A C 1
ATOM 614 O O . LEU A 1 81 ? -6.145 -0.336 8.038 1.00 96.81 81 LEU A O 1
ATOM 618 N N . GLY A 1 82 ? -5.708 1.244 6.495 1.00 96.75 82 GLY A N 1
ATOM 619 C CA . GLY A 1 82 ? -4.276 1.010 6.374 1.00 96.75 82 GLY A CA 1
ATOM 620 C C . GLY A 1 82 ? -3.563 1.195 7.706 1.00 96.75 82 GLY A C 1
ATOM 621 O O . GLY A 1 82 ? -2.927 0.256 8.176 1.00 96.75 82 GLY A O 1
ATOM 622 N N . GLU A 1 83 ? -3.714 2.354 8.352 1.00 96.19 83 GLU A N 1
ATOM 623 C CA . GLU A 1 83 ? -3.075 2.625 9.649 1.00 96.19 83 GLU A CA 1
ATOM 624 C C . GLU A 1 83 ? -3.593 1.711 10.770 1.00 96.19 83 GLU A C 1
ATOM 626 O O . GLU A 1 83 ? -2.827 1.302 11.644 1.00 96.19 83 GLU A O 1
ATOM 631 N N . LEU A 1 84 ? -4.871 1.323 10.734 1.00 97.50 84 LEU A N 1
ATOM 632 C CA . LEU A 1 84 ? -5.465 0.432 11.729 1.00 97.50 84 LEU A CA 1
ATOM 633 C C . LEU A 1 84 ? -4.882 -0.989 11.668 1.00 97.50 84 LEU A C 1
ATOM 635 O O . LEU A 1 84 ? -4.670 -1.604 12.714 1.00 97.50 84 LEU A O 1
ATOM 639 N N . VAL A 1 85 ? -4.627 -1.522 10.465 1.00 96.56 85 VAL A N 1
ATOM 640 C CA . VAL A 1 85 ? -4.133 -2.903 10.292 1.00 96.56 85 VAL A CA 1
ATOM 641 C C . VAL A 1 85 ? -2.611 -3.020 10.215 1.00 96.56 85 VAL A C 1
ATOM 643 O O . VAL A 1 85 ? -2.081 -4.118 10.413 1.00 96.56 85 VAL A O 1
ATOM 646 N N . LYS A 1 86 ? -1.904 -1.922 9.914 1.00 95.62 86 LYS A N 1
ATOM 647 C CA . LYS A 1 86 ? -0.463 -1.924 9.631 1.00 95.62 86 LYS A CA 1
ATOM 648 C C . LYS A 1 86 ? 0.334 -2.583 10.757 1.00 95.62 86 LYS A C 1
ATOM 650 O O . LYS A 1 86 ? 0.280 -2.148 11.906 1.00 95.62 86 LYS A O 1
ATOM 655 N N . CYS A 1 87 ? 1.081 -3.626 10.399 1.00 94.31 87 CYS A N 1
ATOM 656 C CA . CYS A 1 87 ? 1.976 -4.396 11.266 1.00 94.31 87 CYS A CA 1
ATOM 657 C C . CYS A 1 87 ? 1.330 -4.944 12.555 1.00 94.31 87 CYS A C 1
ATOM 659 O O . CYS A 1 87 ? 2.038 -5.251 13.513 1.00 94.31 87 CYS A O 1
ATOM 661 N N . ASN A 1 88 ? 0.004 -5.127 12.584 1.00 94.94 88 ASN A N 1
ATOM 662 C CA . ASN A 1 88 ? -0.715 -5.639 13.750 1.00 94.94 88 ASN A CA 1
ATOM 663 C C . ASN A 1 88 ? -1.412 -6.967 13.450 1.00 94.94 88 ASN A C 1
ATOM 665 O O . ASN A 1 88 ? -2.530 -6.993 12.939 1.00 94.94 88 ASN A O 1
ATOM 669 N N . ALA A 1 89 ? -0.778 -8.082 13.817 1.00 95.12 89 ALA A N 1
ATOM 670 C CA . ALA A 1 89 ? -1.281 -9.431 13.546 1.00 95.12 89 ALA A CA 1
ATOM 671 C C . ALA A 1 89 ? -2.713 -9.674 14.058 1.00 95.12 89 ALA A C 1
ATOM 673 O O . ALA A 1 89 ? -3.497 -10.365 13.407 1.00 95.12 89 ALA A O 1
ATOM 674 N N . THR A 1 90 ? -3.079 -9.080 15.201 1.00 95.81 90 THR A N 1
ATOM 675 C CA . THR A 1 90 ? -4.413 -9.259 15.797 1.00 95.81 90 THR A CA 1
ATOM 676 C C . THR A 1 90 ? -5.482 -8.584 14.947 1.00 95.81 90 THR A C 1
ATOM 678 O O . THR A 1 90 ? -6.455 -9.230 14.558 1.00 95.81 90 THR A O 1
ATOM 681 N N . VAL A 1 91 ? -5.295 -7.304 14.618 1.00 97.00 91 VAL A N 1
ATOM 682 C CA . VAL A 1 91 ? -6.252 -6.563 13.785 1.00 97.00 91 VAL A CA 1
ATOM 683 C C . VAL A 1 91 ? -6.286 -7.133 12.366 1.00 97.00 91 VAL A C 1
ATOM 685 O O . VAL A 1 91 ? -7.356 -7.288 11.780 1.00 97.00 91 VAL A O 1
ATOM 688 N N . PHE A 1 92 ? -5.138 -7.540 11.830 1.00 95.69 92 PHE A N 1
ATOM 689 C CA . PHE A 1 92 ? -5.051 -8.163 10.513 1.00 95.69 92 PHE A CA 1
ATOM 690 C C . PHE A 1 92 ? -5.807 -9.506 10.456 1.00 95.69 92 PHE A C 1
ATOM 692 O O . PHE A 1 92 ? -6.499 -9.802 9.479 1.00 95.69 92 PHE A O 1
ATOM 699 N N . ALA A 1 93 ? -5.757 -10.308 11.527 1.00 96.19 93 ALA A N 1
ATOM 700 C CA . ALA A 1 93 ? -6.575 -11.513 11.662 1.00 96.19 93 ALA A CA 1
ATOM 701 C C . ALA A 1 93 ? -8.074 -11.200 11.772 1.00 96.19 93 ALA A C 1
ATOM 703 O O . ALA A 1 93 ? -8.883 -11.919 11.181 1.00 96.19 93 ALA A O 1
ATOM 704 N N . MET A 1 94 ? -8.455 -10.127 12.475 1.00 97.56 94 MET A N 1
ATOM 705 C CA . MET A 1 94 ? -9.844 -9.652 12.513 1.00 97.56 94 MET A CA 1
ATOM 706 C C . MET A 1 94 ? -10.334 -9.272 11.109 1.00 97.56 94 MET A C 1
ATOM 708 O O . MET A 1 94 ? -11.388 -9.753 10.693 1.00 97.56 94 MET A O 1
ATOM 712 N N . LEU A 1 95 ? -9.539 -8.517 10.339 1.00 97.69 95 LEU A N 1
ATOM 713 C CA . LEU A 1 95 ? -9.858 -8.162 8.951 1.00 97.69 95 LEU A CA 1
ATOM 714 C C . LEU A 1 95 ? -10.041 -9.418 8.087 1.00 97.69 95 LEU A C 1
ATOM 716 O O . LEU A 1 95 ? -11.040 -9.550 7.384 1.00 97.69 95 LEU A O 1
ATOM 720 N N . ASN A 1 96 ? -9.115 -10.378 8.173 1.00 96.69 96 ASN A N 1
ATOM 721 C CA . ASN A 1 96 ? -9.193 -11.614 7.389 1.00 96.69 96 ASN A CA 1
ATOM 722 C C . ASN A 1 96 ? -10.460 -12.432 7.699 1.00 96.69 96 ASN A C 1
ATOM 724 O O . ASN A 1 96 ? -11.015 -13.068 6.802 1.00 96.69 96 ASN A O 1
ATOM 728 N N . ARG A 1 97 ? -10.936 -12.421 8.952 1.00 96.44 97 ARG A N 1
ATOM 729 C CA . ARG A 1 97 ? -12.195 -13.077 9.346 1.00 96.44 97 ARG A CA 1
ATOM 730 C C . ARG A 1 97 ? -13.419 -12.328 8.829 1.00 96.44 97 ARG A C 1
ATOM 732 O O . ARG A 1 97 ? -14.332 -12.976 8.331 1.00 96.44 97 ARG A O 1
ATOM 739 N N . LEU A 1 98 ? -13.407 -10.999 8.909 1.00 96.50 98 LEU A N 1
ATOM 740 C CA . LEU A 1 98 ? -14.515 -10.144 8.483 1.00 96.50 98 LEU A CA 1
ATOM 741 C C . LEU A 1 98 ? -14.787 -10.231 6.972 1.00 96.50 98 LEU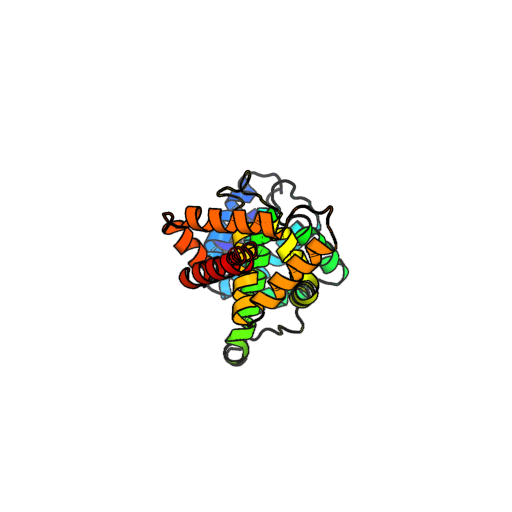 A C 1
ATOM 743 O O . LEU A 1 98 ? -15.929 -10.129 6.535 1.00 96.50 98 LEU A O 1
ATOM 747 N N . LEU A 1 99 ? -13.747 -10.457 6.167 1.00 95.31 99 LEU A N 1
ATOM 748 C CA . LEU A 1 99 ? -13.864 -10.644 4.721 1.00 95.31 99 LEU A CA 1
ATOM 749 C C . LEU A 1 99 ? -14.354 -12.062 4.371 1.00 95.31 99 LEU A C 1
ATOM 751 O O . LEU A 1 99 ? -13.573 -12.894 3.904 1.00 95.31 99 LEU A O 1
ATOM 755 N N . ASP A 1 100 ? -15.631 -12.375 4.604 1.00 92.50 100 ASP A N 1
ATOM 756 C CA . ASP A 1 100 ? -16.264 -13.603 4.086 1.00 92.50 100 ASP A CA 1
ATOM 757 C C . ASP A 1 100 ? -16.259 -13.653 2.541 1.00 92.50 100 ASP A C 1
ATOM 759 O O . ASP A 1 100 ? -15.852 -12.696 1.892 1.00 92.50 100 ASP A O 1
ATOM 763 N N . HIS A 1 101 ? -16.678 -14.758 1.913 1.00 87.69 101 HIS A N 1
ATOM 764 C CA . HIS A 1 101 ? -16.575 -14.902 0.449 1.00 87.69 101 HIS A CA 1
ATOM 765 C C . HIS A 1 101 ? -17.238 -13.760 -0.343 1.00 87.69 101 HIS A C 1
ATOM 767 O O . HIS A 1 101 ? -16.661 -13.281 -1.323 1.00 87.69 101 HIS A O 1
ATOM 773 N N . LYS A 1 102 ? -18.426 -13.308 0.078 1.00 88.50 102 LYS A N 1
ATOM 774 C CA . LYS A 1 102 ? -19.177 -12.252 -0.614 1.00 88.50 102 LYS A CA 1
ATOM 775 C C . LYS A 1 102 ? -18.539 -10.885 -0.374 1.00 88.50 102 LYS A C 1
ATOM 777 O O . LYS A 1 102 ? -18.292 -10.139 -1.323 1.00 88.50 102 LYS A O 1
ATOM 782 N N . THR A 1 103 ? -18.238 -10.583 0.885 1.00 91.12 103 THR A N 1
ATOM 783 C CA . THR A 1 103 ? -17.633 -9.321 1.317 1.00 91.12 103 THR A CA 1
ATOM 784 C C . THR A 1 103 ? -16.246 -9.166 0.714 1.00 91.12 103 THR A C 1
ATOM 786 O O . THR A 1 103 ? -15.934 -8.112 0.177 1.00 91.12 103 THR A O 1
ATOM 789 N N . TYR A 1 104 ? -15.445 -10.233 0.708 1.00 94.25 104 TYR A N 1
ATOM 790 C CA . TYR A 1 104 ? -14.119 -10.273 0.098 1.00 94.25 104 TYR A CA 1
ATOM 791 C C . TYR A 1 104 ? -14.151 -9.892 -1.382 1.00 94.25 104 TYR A C 1
ATOM 793 O O . TYR A 1 104 ? -13.403 -9.008 -1.793 1.00 94.25 104 TYR A O 1
ATOM 801 N N . SER A 1 105 ? -15.014 -10.531 -2.184 1.00 92.81 105 SER A N 1
ATOM 802 C CA . SER A 1 105 ? -15.045 -10.277 -3.629 1.00 92.81 105 SER A CA 1
ATOM 803 C C . SER A 1 105 ? -15.409 -8.826 -3.929 1.00 92.81 105 SER A C 1
ATOM 805 O O . SER A 1 105 ? -14.755 -8.182 -4.746 1.00 92.81 105 SER A O 1
ATOM 807 N N . ALA A 1 106 ? -16.427 -8.296 -3.249 1.00 91.88 106 ALA A N 1
ATOM 808 C CA . ALA A 1 106 ? -16.850 -6.915 -3.436 1.00 91.88 106 ALA A CA 1
ATOM 809 C C . ALA A 1 106 ? -15.799 -5.920 -2.918 1.00 91.88 106 ALA A C 1
ATOM 811 O O . ALA A 1 106 ? -15.480 -4.952 -3.600 1.00 91.88 106 ALA A O 1
ATOM 812 N N . PHE A 1 107 ? -15.214 -6.182 -1.747 1.00 94.25 107 PHE A N 1
ATOM 813 C CA . PHE A 1 107 ? -14.170 -5.344 -1.159 1.00 94.25 107 PHE A CA 1
ATOM 814 C C . PHE A 1 107 ? -12.945 -5.255 -2.074 1.00 94.25 107 PHE A C 1
ATOM 816 O O . PHE A 1 107 ? -12.492 -4.159 -2.396 1.00 94.25 107 PHE A O 1
ATOM 823 N N . MET A 1 108 ? -12.439 -6.395 -2.556 1.00 95.25 108 MET A N 1
ATOM 824 C CA . MET A 1 108 ? -11.285 -6.412 -3.455 1.00 95.25 108 MET A CA 1
ATOM 825 C C . MET A 1 108 ? -11.589 -5.763 -4.805 1.00 95.25 108 MET A C 1
ATOM 827 O O . MET A 1 108 ? -10.694 -5.142 -5.374 1.00 95.25 108 MET A O 1
ATOM 831 N N . GLN A 1 109 ? -12.830 -5.859 -5.298 1.00 93.50 109 GLN A N 1
ATOM 832 C CA . GLN A 1 109 ? -13.251 -5.141 -6.500 1.00 93.50 109 GLN A CA 1
ATOM 833 C C . GLN A 1 109 ? -13.164 -3.624 -6.298 1.00 93.50 109 GLN A C 1
ATOM 835 O O . GLN A 1 109 ? -12.598 -2.937 -7.143 1.00 93.50 109 GLN A O 1
ATOM 840 N N . VAL A 1 110 ? -13.654 -3.103 -5.167 1.00 94.19 110 VAL A N 1
ATOM 841 C CA . VAL A 1 110 ? -13.558 -1.668 -4.850 1.00 94.19 110 VAL A CA 1
ATOM 842 C C . VAL A 1 110 ? -12.099 -1.228 -4.728 1.00 94.19 110 VAL A C 1
ATOM 844 O O . VAL A 1 110 ? -11.744 -0.196 -5.292 1.00 94.19 110 VAL A O 1
ATOM 847 N N . VAL A 1 111 ? -11.242 -2.023 -4.074 1.00 94.56 111 VAL A N 1
ATOM 848 C CA . VAL A 1 111 ? -9.796 -1.748 -3.978 1.00 94.56 111 VAL A CA 1
ATOM 849 C C . VAL A 1 111 ? -9.182 -1.579 -5.372 1.00 94.56 111 VAL A C 1
ATOM 851 O O . VAL A 1 111 ? -8.595 -0.543 -5.666 1.00 94.56 111 VAL A O 1
ATOM 854 N N . VAL A 1 112 ? -9.342 -2.557 -6.268 1.00 94.81 112 VAL A N 1
ATOM 855 C CA . VAL A 1 112 ? -8.678 -2.493 -7.584 1.00 94.81 112 VAL A CA 1
ATOM 856 C C . VAL A 1 112 ? -9.319 -1.521 -8.569 1.00 94.81 112 VAL A C 1
ATOM 858 O O . VAL A 1 112 ? -8.653 -1.107 -9.512 1.00 94.81 112 VAL A O 1
ATOM 861 N N . SER A 1 113 ? -10.590 -1.163 -8.381 1.00 93.50 113 SER A N 1
ATOM 862 C CA . SER A 1 113 ? -11.263 -0.156 -9.209 1.00 93.50 113 SER A CA 1
ATOM 863 C C . SER A 1 113 ? -10.916 1.280 -8.808 1.00 93.50 113 SER A C 1
ATOM 865 O O . SER A 1 113 ? -11.122 2.178 -9.616 1.00 93.50 113 SER A O 1
ATOM 867 N N . ASN A 1 114 ? -10.372 1.500 -7.607 1.00 93.94 114 ASN A N 1
ATOM 868 C CA . ASN A 1 114 ? -10.067 2.828 -7.065 1.00 93.94 114 ASN A CA 1
ATOM 869 C C . ASN A 1 114 ? -8.616 2.872 -6.565 1.00 93.94 114 ASN A C 1
ATOM 871 O O . ASN A 1 114 ? -8.346 3.051 -5.378 1.00 93.94 114 ASN A O 1
ATOM 875 N N . LEU A 1 115 ? -7.652 2.620 -7.458 1.00 95.12 115 LEU A N 1
ATOM 876 C CA . LEU A 1 115 ? -6.240 2.510 -7.068 1.00 95.12 115 LEU A CA 1
ATOM 877 C C . LEU A 1 115 ? -5.648 3.819 -6.546 1.00 95.12 115 LEU A C 1
ATOM 879 O O . LEU A 1 115 ? -4.819 3.757 -5.644 1.00 95.12 115 LEU A O 1
ATOM 883 N N . VAL A 1 116 ? -6.087 4.978 -7.046 1.00 94.50 116 VAL A N 1
ATOM 884 C CA . VAL A 1 116 ? -5.637 6.274 -6.509 1.00 94.50 116 VAL A CA 1
ATOM 885 C C . VAL A 1 116 ? -5.992 6.390 -5.028 1.00 94.50 116 VAL A C 1
ATOM 887 O O . VAL A 1 116 ? -5.118 6.692 -4.227 1.00 94.50 116 VAL A O 1
ATOM 890 N N . ASP A 1 117 ? -7.208 6.013 -4.637 1.00 93.94 117 ASP A N 1
ATOM 891 C CA . ASP A 1 117 ? -7.655 6.086 -3.241 1.00 93.94 117 ASP A CA 1
ATOM 892 C C . ASP A 1 117 ? -7.101 4.951 -2.366 1.00 93.94 117 ASP A C 1
ATOM 894 O O . ASP A 1 117 ? -6.870 5.122 -1.172 1.00 93.94 117 ASP A O 1
ATOM 898 N N . SER A 1 118 ? -6.908 3.757 -2.935 1.00 95.75 118 SER A N 1
ATOM 899 C CA . SER A 1 118 ? -6.584 2.544 -2.168 1.00 95.75 118 SER A CA 1
ATOM 900 C C . SER A 1 118 ? -5.093 2.214 -2.086 1.00 95.75 118 SER A C 1
ATOM 902 O O . SER A 1 118 ? -4.710 1.292 -1.358 1.00 95.75 118 SER A O 1
ATOM 904 N N . ASN A 1 119 ? -4.225 2.933 -2.806 1.00 96.50 119 ASN A N 1
ATOM 905 C CA . ASN A 1 119 ? -2.801 2.596 -2.886 1.00 96.50 119 ASN A CA 1
ATOM 906 C C . ASN A 1 119 ? -2.114 2.563 -1.505 1.00 96.50 119 ASN A C 1
ATOM 908 O O . ASN A 1 119 ? -1.352 1.637 -1.221 1.00 96.50 119 ASN A O 1
ATOM 912 N N . VAL A 1 120 ? -2.424 3.508 -0.609 1.00 95.31 120 VAL A N 1
ATOM 913 C CA . VAL A 1 120 ? -1.813 3.570 0.729 1.00 95.31 120 VAL A CA 1
ATOM 914 C C . VAL A 1 120 ? -2.228 2.362 1.571 1.00 95.31 120 VAL A C 1
ATOM 916 O O . VAL A 1 120 ? -1.382 1.765 2.244 1.00 95.31 120 VAL A O 1
ATOM 919 N N . PHE A 1 121 ? -3.488 1.933 1.463 1.00 97.19 121 PHE A N 1
ATOM 920 C CA . PHE A 1 121 ? -3.972 0.696 2.072 1.00 97.19 121 PHE A CA 1
ATOM 921 C C . PHE A 1 121 ? -3.254 -0.537 1.507 1.00 97.19 121 PHE A C 1
ATOM 923 O O . PHE A 1 121 ? -2.757 -1.362 2.274 1.00 97.19 121 PHE A O 1
ATOM 930 N N . ILE A 1 122 ? -3.123 -0.648 0.179 1.00 97.81 122 ILE A N 1
ATOM 931 C CA . ILE A 1 122 ? -2.377 -1.741 -0.470 1.00 97.81 122 ILE A CA 1
ATOM 932 C C . ILE A 1 122 ? -0.941 -1.794 0.061 1.00 97.81 122 ILE A C 1
ATOM 934 O O . ILE A 1 122 ? -0.455 -2.867 0.428 1.00 97.81 122 ILE A O 1
ATOM 938 N N . ARG A 1 123 ? -0.268 -0.643 0.153 1.00 97.81 123 ARG A N 1
ATOM 939 C CA . ARG A 1 123 ? 1.084 -0.546 0.707 1.00 97.81 123 ARG A CA 1
ATOM 940 C C . ARG A 1 123 ? 1.128 -1.019 2.160 1.00 97.81 123 ARG A C 1
ATOM 942 O O . ARG A 1 123 ? 1.989 -1.828 2.490 1.00 97.81 123 ARG A O 1
ATOM 949 N N . ALA A 1 124 ? 0.194 -0.587 3.008 1.00 97.75 124 ALA A N 1
ATOM 950 C CA . ALA A 1 124 ? 0.112 -1.031 4.401 1.00 97.75 124 ALA A CA 1
ATOM 951 C C . ALA A 1 124 ? -0.066 -2.557 4.519 1.00 97.75 124 ALA A C 1
ATOM 953 O O . ALA A 1 124 ? 0.594 -3.191 5.346 1.00 97.75 124 ALA A O 1
ATOM 954 N N . ILE A 1 125 ? -0.892 -3.164 3.661 1.00 97.81 125 ILE A N 1
ATOM 955 C CA . ILE A 1 125 ? -1.066 -4.621 3.585 1.00 97.81 125 ILE A CA 1
ATOM 956 C C . ILE A 1 125 ? 0.245 -5.316 3.209 1.00 97.81 125 ILE A C 1
ATOM 958 O O . ILE A 1 125 ? 0.659 -6.244 3.902 1.00 97.81 125 ILE A O 1
ATOM 962 N N . VAL A 1 126 ? 0.902 -4.874 2.134 1.00 97.44 126 VAL A N 1
ATOM 963 C CA . VAL A 1 126 ? 2.155 -5.477 1.652 1.00 97.44 126 VAL A CA 1
ATOM 964 C C . VAL A 1 126 ? 3.233 -5.396 2.729 1.00 97.44 126 VAL A C 1
ATOM 966 O O . VAL A 1 126 ? 3.804 -6.420 3.088 1.00 97.44 126 VAL A O 1
ATOM 969 N N . LEU A 1 127 ? 3.444 -4.213 3.311 1.00 97.44 127 LEU A N 1
ATOM 970 C CA . LEU A 1 127 ? 4.403 -4.006 4.397 1.00 97.44 127 LEU A CA 1
ATOM 971 C C . LEU A 1 127 ? 4.122 -4.924 5.593 1.00 97.44 127 LEU A C 1
ATOM 973 O O . LEU A 1 127 ? 5.044 -5.518 6.145 1.00 97.44 127 LEU A O 1
ATOM 977 N N . SER A 1 128 ? 2.849 -5.082 5.966 1.00 97.19 128 SER A N 1
ATOM 978 C CA . SER A 1 128 ? 2.451 -5.950 7.079 1.00 97.19 128 SER A CA 1
ATOM 979 C C . SER A 1 128 ? 2.749 -7.419 6.790 1.00 97.19 128 SER A C 1
ATOM 981 O O . SER A 1 128 ? 3.306 -8.107 7.639 1.00 97.19 128 SER A O 1
ATOM 983 N N . LEU A 1 129 ? 2.422 -7.908 5.589 1.00 96.81 129 LEU A N 1
ATOM 984 C CA . LEU A 1 129 ? 2.687 -9.296 5.196 1.00 96.81 129 LEU A CA 1
ATOM 985 C C . LEU A 1 129 ? 4.190 -9.607 5.170 1.00 96.81 129 LEU A C 1
ATOM 987 O O . LEU A 1 129 ? 4.602 -10.680 5.615 1.00 96.81 129 LEU A O 1
ATOM 991 N N . GLU A 1 130 ? 5.007 -8.667 4.696 1.00 95.62 130 GLU A N 1
ATOM 992 C CA . GLU A 1 130 ? 6.470 -8.786 4.709 1.00 95.62 130 GLU A CA 1
ATOM 993 C C . GLU A 1 130 ? 7.013 -8.761 6.140 1.00 95.62 130 GLU A C 1
ATOM 995 O O . GLU A 1 130 ? 7.829 -9.605 6.505 1.00 95.62 130 GLU A O 1
ATOM 1000 N N . PHE A 1 131 ? 6.498 -7.870 6.991 1.00 95.25 131 PHE A N 1
ATOM 1001 C CA . PHE A 1 131 ? 6.845 -7.812 8.410 1.00 95.25 131 PHE A CA 1
ATOM 1002 C C . PHE A 1 131 ? 6.524 -9.127 9.137 1.00 95.25 131 PHE A C 1
ATOM 1004 O O . PHE A 1 131 ? 7.381 -9.661 9.845 1.00 95.25 131 PHE A O 1
ATOM 1011 N N . PHE A 1 132 ? 5.323 -9.681 8.936 1.00 95.44 132 PHE A N 1
ATOM 1012 C CA . PHE A 1 132 ? 4.921 -10.953 9.544 1.00 95.44 132 PHE A CA 1
ATOM 1013 C C . PHE A 1 132 ? 5.777 -12.120 9.052 1.00 95.44 132 PHE A C 1
ATOM 1015 O O . PHE A 1 132 ? 6.122 -12.997 9.840 1.00 95.44 132 PHE A O 1
ATOM 1022 N N . SER A 1 133 ? 6.148 -12.118 7.771 1.00 93.94 133 SER A N 1
ATOM 1023 C CA . SER A 1 133 ? 7.003 -13.157 7.191 1.00 93.94 133 SER A CA 1
ATOM 1024 C C . SER A 1 133 ? 8.429 -13.075 7.743 1.00 93.94 133 SER A C 1
ATOM 1026 O O . SER A 1 133 ? 8.974 -14.080 8.195 1.00 93.94 133 SER A O 1
ATOM 1028 N N . ALA A 1 134 ? 9.013 -11.873 7.767 1.00 93.06 134 ALA A N 1
ATOM 1029 C CA . ALA A 1 134 ? 10.385 -11.641 8.211 1.00 93.06 134 ALA A CA 1
ATOM 1030 C C . ALA A 1 134 ? 10.580 -11.861 9.719 1.00 93.06 134 ALA A C 1
ATOM 1032 O O . ALA A 1 134 ? 11.652 -12.283 10.145 1.00 93.06 134 ALA A O 1
ATOM 1033 N N . LYS A 1 135 ? 9.555 -11.584 10.536 1.00 92.38 135 LYS A N 1
ATOM 1034 C CA . LYS A 1 135 ? 9.604 -11.723 12.002 1.00 92.38 135 LYS A CA 1
ATOM 1035 C C . LYS A 1 135 ? 8.761 -12.882 12.536 1.00 92.38 135 LYS A C 1
ATOM 1037 O O . LYS A 1 135 ? 8.3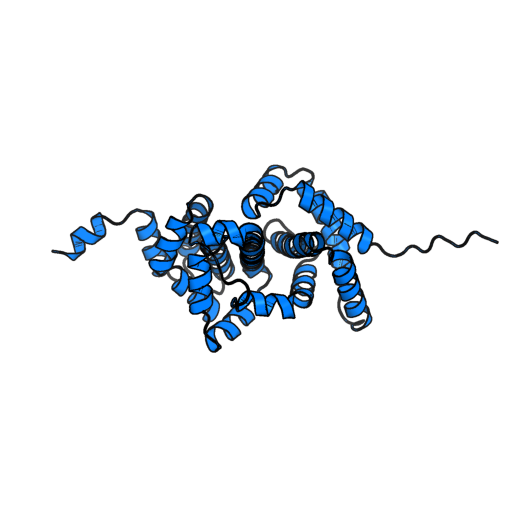86 -12.863 13.706 1.00 92.38 135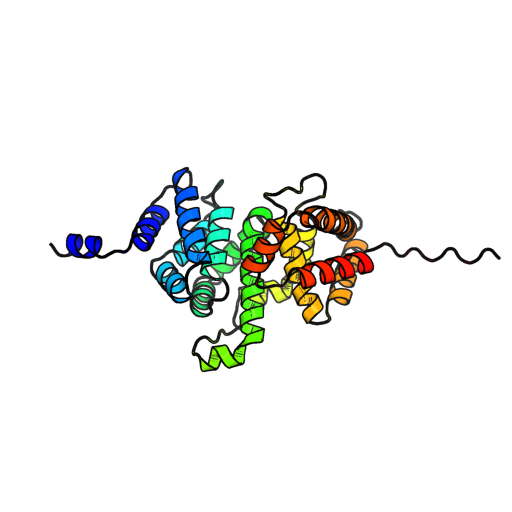 LYS A O 1
ATOM 1042 N N . SER A 1 136 ? 8.460 -13.880 11.705 1.00 91.56 136 SER A N 1
ATOM 1043 C CA . SER A 1 136 ? 7.518 -14.959 12.037 1.00 91.56 136 SER A CA 1
ATOM 1044 C C . SER A 1 136 ? 7.840 -15.654 13.365 1.00 91.56 136 SER A C 1
ATOM 1046 O O . SER A 1 136 ? 6.962 -15.739 14.218 1.00 91.56 136 SER A O 1
ATOM 1048 N N . HIS A 1 137 ? 9.096 -16.060 13.580 1.00 90.81 137 HIS A N 1
ATOM 1049 C CA . HIS A 1 137 ? 9.536 -16.736 14.807 1.00 90.81 137 HIS A CA 1
ATOM 1050 C C . HIS A 1 137 ? 9.351 -15.864 16.057 1.00 90.81 137 HIS A C 1
ATOM 1052 O O . HIS A 1 137 ? 8.649 -16.249 16.986 1.00 90.81 137 HIS A O 1
ATOM 1058 N N . ALA A 1 138 ? 9.905 -14.647 16.048 1.00 91.44 138 ALA A N 1
ATOM 1059 C CA . ALA A 1 138 ? 9.826 -13.726 17.184 1.00 91.44 138 ALA A CA 1
ATOM 1060 C C . ALA A 1 138 ? 8.375 -13.332 17.518 1.00 91.44 138 ALA A C 1
ATOM 1062 O O . ALA A 1 138 ? 8.004 -13.202 18.683 1.00 91.44 138 ALA A O 1
ATOM 1063 N N . LEU A 1 139 ? 7.532 -13.159 16.494 1.00 89.56 139 LEU A N 1
ATOM 1064 C CA . LEU A 1 139 ? 6.110 -12.881 16.684 1.00 89.56 139 LEU A CA 1
ATOM 1065 C C . LEU A 1 139 ? 5.367 -14.093 17.256 1.00 89.56 139 LEU A C 1
ATOM 1067 O O . LEU A 1 139 ? 4.510 -13.914 18.117 1.00 89.56 139 LEU A O 1
ATOM 1071 N N . GLN A 1 140 ? 5.681 -15.312 16.809 1.00 89.50 140 GLN A N 1
ATOM 1072 C CA . GLN A 1 140 ? 5.090 -16.538 17.354 1.00 89.50 140 GLN A CA 1
ATOM 1073 C C . GLN A 1 140 ? 5.425 -16.712 18.839 1.00 89.50 140 GLN A C 1
ATOM 1075 O O . GLN A 1 140 ? 4.513 -16.946 19.630 1.00 89.50 140 GLN A O 1
ATOM 1080 N N . GLU A 1 141 ? 6.686 -16.516 19.232 1.00 89.81 141 GLU A N 1
ATOM 1081 C CA . GLU A 1 141 ? 7.118 -16.572 20.638 1.00 89.81 141 GLU A CA 1
ATOM 1082 C C . GLU A 1 141 ? 6.401 -15.533 21.511 1.00 89.81 141 GLU A C 1
ATOM 1084 O O . GLU A 1 141 ? 6.024 -15.819 22.645 1.00 89.81 141 GLU A O 1
ATOM 1089 N N . ALA A 1 142 ? 6.140 -14.342 20.967 1.00 86.88 142 ALA A N 1
ATOM 1090 C CA . ALA A 1 142 ? 5.399 -13.283 21.648 1.00 86.88 142 ALA A CA 1
ATOM 1091 C C . ALA A 1 142 ? 3.867 -13.485 21.656 1.00 86.88 142 ALA A C 1
ATOM 1093 O O . ALA A 1 142 ? 3.139 -12.614 22.136 1.00 86.88 142 ALA A O 1
ATOM 1094 N N . GLY A 1 143 ? 3.343 -14.582 21.091 1.00 84.81 143 GLY A N 1
ATOM 1095 C CA . GLY A 1 143 ? 1.898 -14.806 20.942 1.00 84.81 143 GLY A CA 1
ATOM 1096 C C . GLY A 1 143 ? 1.219 -13.851 19.948 1.00 84.81 143 GLY A C 1
ATOM 1097 O O . GLY A 1 143 ? 0.002 -13.681 19.970 1.00 84.81 143 GLY A O 1
ATOM 1098 N N . GLN A 1 144 ? 2.004 -13.215 19.076 1.00 85.62 144 GLN A N 1
ATOM 1099 C CA . GLN A 1 144 ? 1.589 -12.248 18.055 1.00 85.62 144 GLN A CA 1
ATOM 1100 C C . GLN A 1 144 ? 1.808 -12.776 16.628 1.00 85.62 144 GLN A C 1
ATOM 1102 O O . GLN A 1 144 ? 1.848 -12.000 15.672 1.00 85.62 144 GLN A O 1
ATOM 1107 N N . GLY A 1 145 ? 1.974 -14.090 16.466 1.00 89.31 145 GLY A N 1
ATOM 1108 C CA . GLY A 1 145 ? 2.111 -14.725 15.160 1.00 89.31 145 GLY A CA 1
ATOM 1109 C C . GLY A 1 145 ? 0.874 -14.499 14.286 1.00 89.31 145 GLY A C 1
ATOM 1110 O O . GLY A 1 145 ? -0.259 -14.506 14.769 1.00 89.31 145 GLY A O 1
ATOM 1111 N N . TYR A 1 146 ? 1.093 -14.324 12.984 1.00 93.75 146 TYR A N 1
ATOM 1112 C CA . TYR A 1 146 ? 0.027 -14.255 11.989 1.00 93.75 146 TYR A CA 1
ATOM 1113 C C . TYR A 1 146 ? 0.171 -15.405 10.993 1.00 93.75 146 TYR A C 1
ATOM 1115 O O . TYR A 1 146 ? 1.267 -15.650 10.488 1.00 93.75 146 TYR A O 1
ATOM 1123 N N . ASP A 1 147 ? -0.931 -16.094 10.689 1.00 93.75 147 ASP A N 1
ATOM 1124 C CA . ASP A 1 147 ? -0.971 -17.073 9.602 1.00 93.75 147 ASP A CA 1
ATOM 1125 C C . ASP A 1 147 ? -1.001 -16.342 8.257 1.00 93.75 147 ASP A C 1
ATOM 1127 O O . ASP A 1 147 ? -2.048 -15.952 7.731 1.00 93.75 147 ASP A O 1
ATOM 1131 N N . VAL A 1 148 ? 0.198 -16.132 7.720 1.00 93.44 148 VAL A N 1
ATOM 1132 C CA . VAL A 1 148 ? 0.400 -15.446 6.450 1.00 93.44 148 VAL A CA 1
ATOM 1133 C C . VAL A 1 148 ? -0.159 -16.291 5.295 1.00 93.44 148 VAL A C 1
ATOM 1135 O O . VAL A 1 148 ? -0.576 -15.721 4.291 1.00 93.44 148 VAL A O 1
ATOM 1138 N N . GLU A 1 149 ? -0.167 -17.628 5.367 1.00 92.19 149 GLU A N 1
ATOM 1139 C CA . GLU A 1 149 ? -0.648 -18.501 4.276 1.00 92.19 149 GLU A CA 1
ATOM 1140 C C . GLU A 1 149 ? -2.181 -18.534 4.201 1.00 92.19 149 GLU A C 1
ATOM 1142 O O . GLU A 1 149 ? -2.742 -18.464 3.107 1.00 92.19 149 GLU A O 1
ATOM 1147 N N . GLY A 1 150 ? -2.868 -18.537 5.347 1.00 93.69 150 GLY A N 1
ATOM 1148 C CA . GLY A 1 150 ? -4.332 -18.435 5.444 1.00 93.69 150 GLY A CA 1
ATOM 1149 C C . GLY A 1 150 ? -4.907 -17.041 5.145 1.00 93.69 150 GLY A C 1
ATOM 1150 O O . GLY A 1 150 ? -6.116 -16.807 5.277 1.00 93.69 150 GLY A O 1
ATOM 1151 N N . CYS A 1 151 ? -4.066 -16.083 4.754 1.00 95.25 151 CYS A N 1
ATOM 1152 C CA . CYS A 1 151 ? -4.482 -14.723 4.442 1.00 95.25 151 CYS A CA 1
ATOM 1153 C C . CYS A 1 151 ? -5.134 -14.620 3.051 1.00 95.25 151 CYS A C 1
ATOM 1155 O O . CYS A 1 151 ? -4.481 -14.792 2.017 1.00 95.25 151 CYS A O 1
ATOM 1157 N N . LYS A 1 152 ? -6.411 -14.220 3.008 1.00 95.81 152 LYS A N 1
ATOM 1158 C CA . LYS A 1 152 ? -7.183 -14.044 1.763 1.00 95.81 152 LYS A CA 1
ATOM 1159 C C . LYS A 1 152 ? -6.587 -12.961 0.863 1.00 95.81 152 LYS A C 1
ATOM 1161 O O . LYS A 1 152 ? -6.451 -13.159 -0.342 1.00 95.81 152 LYS A O 1
ATOM 1166 N N . ILE A 1 153 ? -6.174 -11.831 1.445 1.00 95.31 153 ILE A N 1
ATOM 1167 C CA . ILE A 1 153 ? -5.571 -10.725 0.686 1.00 95.31 153 ILE A CA 1
ATOM 1168 C C . ILE A 1 153 ? -4.185 -11.123 0.158 1.00 95.31 153 ILE A C 1
ATOM 1170 O O . ILE A 1 153 ? -3.830 -10.774 -0.964 1.00 95.31 153 ILE A O 1
ATOM 1174 N N . ARG A 1 154 ? -3.410 -11.931 0.890 1.00 95.50 154 ARG A N 1
ATOM 1175 C CA . ARG A 1 154 ? -2.163 -12.478 0.340 1.00 95.50 154 ARG A CA 1
ATOM 1176 C C . ARG A 1 154 ? -2.428 -13.408 -0.837 1.00 95.50 154 ARG A C 1
ATOM 1178 O O . ARG A 1 154 ? -1.730 -13.308 -1.843 1.00 95.50 154 ARG A O 1
ATOM 1185 N N . ALA A 1 155 ? -3.418 -14.295 -0.733 1.00 95.88 155 ALA A N 1
ATOM 1186 C CA . ALA A 1 155 ? -3.791 -15.174 -1.837 1.00 95.88 155 ALA A CA 1
ATOM 1187 C C . ALA A 1 155 ? -4.156 -14.360 -3.092 1.00 95.88 155 ALA A C 1
ATOM 1189 O O . ALA A 1 155 ? -3.692 -14.685 -4.187 1.00 95.88 155 ALA A O 1
ATOM 1190 N N . PHE A 1 156 ? -4.887 -13.252 -2.921 1.00 96.00 156 PHE A N 1
ATOM 1191 C CA . PHE A 1 156 ? -5.139 -12.283 -3.988 1.00 96.00 156 PHE A CA 1
ATOM 1192 C C . PHE A 1 156 ? -3.847 -11.728 -4.591 1.00 96.00 156 PHE A C 1
ATOM 1194 O O . PHE A 1 156 ? -3.659 -11.808 -5.807 1.00 96.00 156 PHE A O 1
ATOM 1201 N N . LEU A 1 157 ? -2.965 -11.174 -3.750 1.00 95.44 157 LEU A N 1
ATOM 1202 C CA . LEU A 1 157 ? -1.719 -10.538 -4.178 1.00 95.44 157 LEU A CA 1
ATOM 1203 C C . LEU A 1 157 ? -0.813 -11.528 -4.913 1.00 95.44 157 LEU A C 1
ATOM 1205 O O . LEU A 1 157 ? -0.274 -11.187 -5.957 1.00 95.44 157 LEU A O 1
ATOM 1209 N N . ARG A 1 158 ? -0.711 -12.778 -4.449 1.00 93.75 158 ARG A N 1
ATOM 1210 C CA . ARG A 1 158 ? 0.094 -13.821 -5.105 1.00 93.75 158 ARG A CA 1
ATOM 1211 C C . ARG A 1 158 ? -0.332 -14.067 -6.555 1.00 93.75 158 ARG A C 1
ATOM 1213 O O . ARG A 1 158 ? 0.517 -14.315 -7.402 1.00 93.75 158 ARG A O 1
ATOM 1220 N N . VAL A 1 159 ? -1.632 -13.997 -6.837 1.00 94.94 159 VAL A N 1
ATOM 1221 C CA . VAL A 1 159 ? -2.186 -14.218 -8.183 1.00 94.94 159 VAL A CA 1
ATOM 1222 C C . VAL A 1 159 ? -2.185 -12.933 -9.018 1.00 94.94 159 VAL A C 1
ATOM 1224 O O . VAL A 1 159 ? -1.970 -12.979 -10.226 1.00 94.94 159 VAL A O 1
ATOM 1227 N N . ASN A 1 160 ? -2.416 -11.779 -8.389 1.00 95.94 160 ASN A N 1
ATOM 1228 C CA . ASN A 1 160 ? -2.677 -10.517 -9.083 1.00 95.94 160 ASN A CA 1
ATOM 1229 C C . ASN A 1 160 ? -1.511 -9.520 -9.049 1.00 95.94 160 ASN A C 1
ATOM 1231 O O . ASN A 1 160 ? -1.654 -8.453 -9.637 1.00 95.94 160 ASN A O 1
ATOM 1235 N N . ALA A 1 161 ? -0.378 -9.825 -8.406 1.00 94.25 161 ALA A N 1
ATOM 1236 C CA . ALA A 1 161 ? 0.721 -8.872 -8.200 1.00 94.25 161 ALA A CA 1
ATOM 1237 C C . ALA A 1 161 ? 1.160 -8.174 -9.492 1.00 94.25 161 ALA A C 1
ATOM 1239 O O . ALA A 1 161 ? 1.221 -6.951 -9.525 1.00 94.25 161 ALA A O 1
ATOM 1240 N N . LEU A 1 162 ? 1.396 -8.929 -10.571 1.00 94.81 162 LEU A N 1
ATOM 1241 C CA . LEU A 1 162 ? 1.844 -8.353 -11.843 1.00 94.81 162 LEU A CA 1
ATOM 1242 C C . LEU A 1 162 ? 0.802 -7.397 -12.446 1.00 94.81 162 LEU A C 1
ATOM 1244 O O . LEU A 1 162 ? 1.155 -6.332 -12.944 1.00 94.81 162 LEU A O 1
ATOM 1248 N N . ARG A 1 163 ? -0.484 -7.766 -12.372 1.00 95.75 163 ARG A N 1
ATOM 1249 C CA . ARG A 1 163 ? -1.600 -6.923 -12.820 1.00 95.75 163 ARG A CA 1
ATOM 1250 C C . ARG A 1 163 ? -1.685 -5.651 -11.982 1.00 95.75 163 ARG A C 1
ATOM 1252 O O . ARG A 1 163 ? -1.757 -4.568 -12.539 1.00 95.75 163 ARG A O 1
ATOM 1259 N N . LEU A 1 164 ? -1.626 -5.790 -10.660 1.00 96.69 164 LEU A N 1
ATOM 1260 C CA . LEU A 1 164 ? -1.718 -4.676 -9.723 1.00 96.69 164 LEU A CA 1
ATOM 1261 C C . LEU A 1 164 ? -0.562 -3.685 -9.896 1.00 96.69 164 LEU A C 1
ATOM 1263 O O . LEU A 1 164 ? -0.792 -2.483 -9.945 1.00 96.69 164 LEU A O 1
ATOM 1267 N N . VAL A 1 165 ? 0.667 -4.191 -10.027 1.00 96.56 165 VAL A N 1
ATOM 1268 C CA . VAL A 1 165 ? 1.855 -3.375 -10.305 1.00 96.56 165 VAL A CA 1
ATOM 1269 C C . VAL A 1 165 ? 1.684 -2.625 -11.619 1.00 96.56 165 VAL A C 1
ATOM 1271 O O . VAL A 1 165 ? 1.861 -1.415 -11.639 1.00 96.56 165 VAL A O 1
ATOM 1274 N N . ARG A 1 166 ? 1.274 -3.308 -12.695 1.00 96.38 166 ARG A N 1
ATOM 1275 C CA . ARG A 1 166 ? 1.007 -2.669 -13.989 1.00 96.38 166 ARG A CA 1
ATOM 1276 C C . ARG A 1 166 ? -0.032 -1.554 -13.868 1.00 96.38 166 ARG A C 1
ATOM 1278 O O . ARG A 1 166 ? 0.192 -0.464 -14.379 1.00 96.38 166 ARG A O 1
ATOM 1285 N N . ASP A 1 167 ? -1.146 -1.824 -13.197 1.00 96.81 167 ASP A N 1
ATOM 1286 C CA . ASP A 1 167 ? -2.227 -0.853 -13.056 1.00 96.81 167 ASP A CA 1
ATOM 1287 C C . ASP A 1 167 ? -1.724 0.380 -12.263 1.00 96.81 167 ASP A C 1
ATOM 1289 O O . ASP A 1 167 ? -1.874 1.505 -12.736 1.00 96.81 167 ASP A O 1
ATOM 1293 N N . LEU A 1 168 ? -0.984 0.191 -11.157 1.00 97.31 168 LEU A N 1
ATOM 1294 C CA . LEU A 1 168 ? -0.325 1.276 -10.403 1.00 97.31 168 LEU A CA 1
ATOM 1295 C C . LEU A 1 168 ? 0.733 2.041 -11.218 1.00 97.31 168 LEU A C 1
ATOM 1297 O O . LEU A 1 168 ? 0.861 3.252 -11.069 1.00 97.31 168 LEU A O 1
ATOM 1301 N N . MET A 1 169 ? 1.481 1.361 -12.091 1.00 96.81 169 MET A N 1
ATOM 1302 C CA . MET A 1 169 ? 2.463 1.980 -12.994 1.00 96.81 169 MET A CA 1
ATOM 1303 C C . MET A 1 169 ? 1.816 2.878 -14.053 1.00 96.81 169 MET A C 1
ATOM 1305 O O . MET A 1 169 ? 2.540 3.588 -14.742 1.00 96.81 169 MET A O 1
ATOM 1309 N N . THR A 1 170 ? 0.493 2.816 -14.229 1.00 96.06 170 THR A N 1
ATOM 1310 C CA . THR A 1 170 ? -0.242 3.537 -15.285 1.00 96.06 170 THR A CA 1
ATOM 1311 C C . THR A 1 170 ? -1.401 4.388 -14.777 1.00 96.06 170 THR A C 1
ATOM 1313 O O . THR A 1 170 ? -2.044 5.060 -15.578 1.00 96.06 170 THR A O 1
ATOM 1316 N N . VAL A 1 171 ? -1.677 4.364 -13.470 1.00 95.69 171 VAL A N 1
ATOM 1317 C CA . VAL A 1 171 ? -2.767 5.143 -12.863 1.00 95.69 171 VAL A CA 1
ATOM 1318 C C . VAL A 1 171 ? -2.460 6.644 -12.819 1.00 95.69 171 VAL A C 1
ATOM 1320 O O . VAL A 1 171 ? -3.379 7.447 -12.726 1.00 95.69 171 VAL A O 1
ATOM 1323 N N . VAL A 1 172 ? -1.179 7.002 -12.915 1.00 95.81 172 VAL A N 1
ATOM 1324 C CA . VAL A 1 172 ? -0.670 8.371 -13.059 1.00 95.81 172 VAL A CA 1
ATOM 1325 C C . VAL A 1 172 ? 0.360 8.414 -14.187 1.00 95.81 172 VAL A C 1
ATOM 1327 O O . VAL A 1 172 ? 0.977 7.394 -14.522 1.00 95.81 172 VAL A O 1
ATOM 1330 N N . THR A 1 173 ? 0.571 9.591 -14.755 1.00 96.31 173 THR A N 1
ATOM 1331 C CA . THR A 1 173 ? 1.610 9.908 -15.736 1.00 96.31 173 THR A CA 1
ATOM 1332 C C . THR A 1 173 ? 2.452 11.085 -15.242 1.00 96.31 173 THR A C 1
ATOM 1334 O O . THR A 1 173 ? 2.187 11.667 -14.192 1.00 96.31 173 THR A O 1
ATOM 1337 N N . VAL A 1 174 ? 3.518 11.439 -15.962 1.00 95.94 174 VAL A N 1
ATOM 1338 C CA . VAL A 1 174 ? 4.357 12.589 -15.574 1.00 95.94 174 VAL A CA 1
ATOM 1339 C C . VAL A 1 174 ? 3.585 13.912 -15.690 1.00 95.94 174 VAL A C 1
ATOM 1341 O O . VAL A 1 174 ? 3.890 14.867 -14.984 1.00 95.94 174 VAL A O 1
ATOM 1344 N N . GLU A 1 175 ? 2.569 13.965 -16.549 1.00 95.19 175 GLU A N 1
ATOM 1345 C CA . GLU A 1 175 ? 1.743 15.150 -16.775 1.00 95.19 175 GLU A CA 1
ATOM 1346 C C . GLU A 1 175 ? 0.730 15.418 -15.650 1.00 95.19 175 GLU A C 1
ATOM 1348 O O . GLU A 1 175 ? 0.354 16.573 -15.455 1.00 95.19 175 GLU A O 1
ATOM 1353 N N . ASP A 1 176 ? 0.280 14.388 -14.920 1.00 95.25 176 ASP A N 1
ATOM 1354 C CA . ASP A 1 176 ? -0.752 14.512 -13.876 1.00 95.25 176 ASP A CA 1
ATOM 1355 C C . ASP A 1 176 ? -0.283 14.133 -12.458 1.00 95.25 176 ASP A C 1
ATOM 1357 O O . ASP A 1 176 ? -1.006 14.365 -11.475 1.00 95.25 176 ASP A O 1
ATOM 1361 N N . VAL A 1 177 ? 0.937 13.602 -12.319 1.00 96.12 177 VAL A N 1
ATOM 1362 C CA . VAL A 1 177 ? 1.524 13.301 -11.013 1.00 96.12 177 VAL A CA 1
ATOM 1363 C C . VAL A 1 177 ? 1.763 14.582 -10.212 1.00 96.12 177 VAL A C 1
ATOM 1365 O O . VAL A 1 177 ? 2.329 15.568 -10.680 1.00 96.12 177 VAL A O 1
ATOM 1368 N N . ASN A 1 178 ? 1.337 14.564 -8.956 1.00 92.88 178 ASN A N 1
ATOM 1369 C CA . ASN A 1 178 ? 1.459 15.671 -8.020 1.00 92.88 178 ASN A CA 1
ATOM 1370 C C . ASN A 1 178 ? 1.569 15.148 -6.573 1.00 92.88 178 ASN A C 1
ATOM 1372 O O . ASN A 1 178 ? 1.633 13.943 -6.323 1.00 92.88 178 ASN A O 1
ATOM 1376 N N . GLN A 1 179 ? 1.612 16.062 -5.601 1.00 88.38 179 GLN A N 1
ATOM 1377 C CA . GLN A 1 179 ? 1.788 15.720 -4.183 1.00 88.38 179 GLN A CA 1
ATOM 1378 C C . GLN A 1 179 ? 0.670 14.833 -3.601 1.00 88.38 179 GLN A C 1
ATOM 1380 O O . GLN A 1 179 ? 0.913 14.126 -2.627 1.00 88.38 179 GLN A O 1
ATOM 1385 N N . GLU A 1 180 ? -0.528 14.853 -4.186 1.00 88.12 180 GLU A N 1
ATOM 1386 C CA . GLU A 1 180 ? -1.698 14.115 -3.702 1.00 88.12 180 GLU A CA 1
ATOM 1387 C C . GLU A 1 180 ? -1.709 12.663 -4.200 1.00 88.12 180 GLU A C 1
ATOM 1389 O O . GLU A 1 180 ? -2.173 11.775 -3.489 1.00 88.12 180 GLU A O 1
ATOM 1394 N N . ASN A 1 181 ? -1.145 12.391 -5.384 1.00 93.69 181 ASN A N 1
ATOM 1395 C CA . ASN A 1 181 ? -1.211 11.073 -6.029 1.00 93.69 181 ASN A CA 1
ATOM 1396 C C . ASN A 1 181 ? 0.154 10.373 -6.222 1.00 93.69 181 ASN A C 1
ATOM 1398 O O . ASN A 1 181 ? 0.183 9.197 -6.601 1.00 93.69 181 ASN A O 1
ATOM 1402 N N . ILE A 1 182 ? 1.287 11.012 -5.884 1.00 95.88 182 ILE A N 1
ATOM 1403 C CA . ILE A 1 182 ? 2.631 10.391 -5.942 1.00 95.88 182 ILE A CA 1
ATOM 1404 C C . ILE A 1 182 ? 2.743 9.116 -5.082 1.00 95.88 182 ILE A C 1
ATOM 1406 O O . ILE A 1 182 ? 3.589 8.247 -5.312 1.00 95.88 182 ILE A O 1
ATOM 1410 N N . CYS A 1 183 ? 1.855 8.952 -4.101 1.00 95.88 183 CYS A N 1
ATOM 1411 C CA . CYS A 1 183 ? 1.714 7.735 -3.309 1.00 95.88 183 CYS A CA 1
ATOM 1412 C C . CYS A 1 183 ? 1.443 6.481 -4.167 1.00 95.88 183 CYS A C 1
ATOM 1414 O O . CYS A 1 183 ? 1.943 5.409 -3.818 1.00 95.88 183 CYS A O 1
ATOM 1416 N N . CYS A 1 184 ? 0.783 6.604 -5.326 1.00 97.50 184 CYS A N 1
ATOM 1417 C CA . CYS A 1 184 ? 0.583 5.496 -6.267 1.00 97.50 184 CYS A CA 1
ATOM 1418 C C . CYS A 1 184 ? 1.919 4.936 -6.771 1.00 97.50 184 CYS A C 1
ATOM 1420 O O . CYS A 1 184 ? 2.159 3.725 -6.718 1.00 97.50 184 CYS A O 1
ATOM 1422 N N . LEU A 1 185 ? 2.825 5.832 -7.175 1.00 97.75 185 LEU A N 1
ATOM 1423 C CA . LEU A 1 185 ? 4.177 5.487 -7.607 1.00 97.75 185 LEU A CA 1
ATOM 1424 C C . LEU A 1 185 ? 4.989 4.876 -6.458 1.00 97.75 185 LEU A C 1
ATOM 1426 O O . LEU A 1 185 ? 5.626 3.836 -6.629 1.00 97.75 185 LEU A O 1
ATOM 1430 N N . ASN A 1 186 ? 4.900 5.454 -5.258 1.00 97.94 186 ASN A N 1
ATOM 1431 C CA . ASN A 1 186 ? 5.541 4.890 -4.067 1.00 97.94 186 ASN A CA 1
ATOM 1432 C C . ASN A 1 186 ? 5.013 3.484 -3.736 1.00 97.94 186 ASN A C 1
ATOM 1434 O O . ASN A 1 186 ? 5.770 2.609 -3.318 1.00 97.94 186 ASN A O 1
ATOM 1438 N N . THR A 1 187 ? 3.725 3.225 -3.940 1.00 98.19 187 THR A N 1
ATOM 1439 C CA . THR A 1 187 ? 3.124 1.906 -3.718 1.00 98.19 187 THR A CA 1
ATOM 1440 C C . THR A 1 187 ? 3.621 0.885 -4.744 1.00 98.19 187 THR A C 1
ATOM 1442 O O . THR A 1 187 ? 4.016 -0.216 -4.355 1.00 98.19 187 THR A O 1
ATOM 1445 N N . ALA A 1 188 ? 3.713 1.254 -6.027 1.00 98.25 188 ALA A N 1
ATOM 1446 C CA . ALA A 1 188 ? 4.339 0.410 -7.050 1.00 98.25 188 ALA A CA 1
ATOM 1447 C C . ALA A 1 188 ? 5.806 0.089 -6.708 1.00 98.25 188 ALA A C 1
ATOM 1449 O O . ALA A 1 188 ? 6.225 -1.068 -6.747 1.00 98.25 188 ALA A O 1
ATOM 1450 N N . LEU A 1 189 ? 6.576 1.099 -6.295 1.00 98.44 189 LEU A N 1
ATOM 1451 C CA . LEU A 1 189 ? 7.966 0.937 -5.866 1.00 98.44 189 LEU A CA 1
ATOM 1452 C C . LEU A 1 189 ? 8.103 0.029 -4.639 1.00 98.44 189 LEU A C 1
ATOM 1454 O O . LEU A 1 189 ? 9.015 -0.790 -4.598 1.00 98.44 189 LEU A O 1
ATOM 1458 N N . SER A 1 190 ? 7.173 0.100 -3.683 1.00 97.88 190 SER A N 1
ATOM 1459 C CA . SER A 1 190 ? 7.146 -0.794 -2.512 1.00 97.88 190 SER A CA 1
ATOM 1460 C C . SER A 1 190 ? 7.092 -2.264 -2.936 1.00 97.88 190 SER A C 1
ATOM 1462 O O . SER A 1 190 ? 7.845 -3.096 -2.431 1.00 97.88 190 SER A O 1
ATOM 1464 N N . LEU A 1 191 ? 6.229 -2.585 -3.906 1.00 97.81 191 LEU A N 1
ATOM 1465 C CA . LEU A 1 191 ? 6.093 -3.938 -4.451 1.00 97.81 191 LEU A CA 1
ATOM 1466 C C . LEU A 1 191 ? 7.397 -4.404 -5.115 1.00 97.81 191 LEU A C 1
ATOM 1468 O O . LEU A 1 191 ? 7.821 -5.542 -4.902 1.00 97.81 191 LEU A O 1
ATOM 1472 N N . PHE A 1 192 ? 8.072 -3.519 -5.854 1.00 98.38 192 PHE A N 1
ATOM 1473 C CA . PHE A 1 192 ? 9.370 -3.824 -6.456 1.00 98.38 192 PHE A CA 1
ATOM 1474 C C . PHE A 1 192 ? 10.504 -3.953 -5.437 1.00 98.38 192 PHE A C 1
ATOM 1476 O O . PHE A 1 192 ? 11.352 -4.821 -5.616 1.00 98.38 192 PHE A O 1
ATOM 1483 N N . ILE A 1 193 ? 10.511 -3.177 -4.349 1.00 98.44 193 ILE A N 1
ATOM 1484 C CA . ILE A 1 193 ? 11.512 -3.305 -3.275 1.00 98.44 193 ILE A CA 1
ATOM 1485 C C . ILE A 1 193 ? 11.483 -4.717 -2.678 1.00 98.44 193 ILE A C 1
ATOM 1487 O O . ILE A 1 193 ? 12.539 -5.319 -2.455 1.00 98.44 193 ILE A O 1
ATOM 1491 N N . PHE A 1 194 ? 10.285 -5.266 -2.457 1.00 96.94 194 PHE A N 1
ATOM 1492 C CA . PHE A 1 194 ? 10.120 -6.632 -1.957 1.00 96.94 194 PHE A CA 1
ATOM 1493 C C . PHE A 1 194 ? 10.311 -7.700 -3.037 1.00 96.94 194 PHE A C 1
ATOM 1495 O O . PHE A 1 194 ? 10.755 -8.805 -2.734 1.00 96.94 194 PHE A O 1
ATOM 1502 N N . SER A 1 195 ? 10.006 -7.408 -4.305 1.00 96.50 195 SER A N 1
ATOM 1503 C CA . SER A 1 195 ? 10.401 -8.282 -5.420 1.00 96.50 195 SER A CA 1
ATOM 1504 C C . SER A 1 195 ? 11.927 -8.419 -5.500 1.00 96.50 195 SER A C 1
ATOM 1506 O O . SER A 1 195 ? 12.449 -9.534 -5.534 1.00 96.50 195 SER A O 1
ATOM 1508 N N . ASP A 1 196 ? 12.649 -7.303 -5.410 1.00 97.06 196 ASP A N 1
ATOM 1509 C CA . ASP A 1 196 ? 14.111 -7.256 -5.401 1.00 97.06 196 ASP A CA 1
ATOM 1510 C C . ASP A 1 196 ? 14.707 -7.966 -4.181 1.00 97.06 196 ASP A C 1
ATOM 1512 O O . ASP A 1 196 ? 15.626 -8.766 -4.320 1.00 97.06 196 ASP A O 1
ATOM 1516 N N . ALA A 1 197 ? 14.123 -7.779 -2.993 1.00 95.56 197 ALA A N 1
ATOM 1517 C CA . ALA A 1 197 ? 14.547 -8.492 -1.783 1.00 95.56 197 ALA A CA 1
ATOM 1518 C C . ALA A 1 197 ? 14.427 -10.026 -1.905 1.00 95.56 197 ALA A C 1
ATOM 1520 O O . ALA A 1 197 ? 15.100 -10.757 -1.183 1.00 95.56 197 ALA A O 1
ATOM 1521 N N . ARG A 1 198 ? 13.591 -10.518 -2.829 1.00 95.19 198 ARG A N 1
ATOM 1522 C CA . ARG A 1 198 ? 13.416 -11.944 -3.149 1.00 95.19 198 ARG A CA 1
ATOM 1523 C C . ARG A 1 198 ? 14.186 -12.393 -4.397 1.00 95.19 198 ARG A C 1
ATOM 1525 O O . ARG A 1 198 ? 13.983 -13.518 -4.846 1.00 95.19 198 ARG A O 1
ATOM 1532 N N . GLY A 1 199 ? 15.008 -11.528 -4.994 1.00 96.56 199 GLY A N 1
ATOM 1533 C CA . GLY A 1 199 ? 15.724 -11.818 -6.242 1.00 96.56 199 GLY A CA 1
ATOM 1534 C C . GLY A 1 199 ? 14.810 -11.980 -7.463 1.00 96.56 199 GLY A C 1
ATOM 1535 O O . GLY A 1 199 ? 15.174 -12.649 -8.426 1.00 96.56 199 GLY A O 1
ATOM 1536 N N . ALA A 1 200 ? 13.600 -11.415 -7.429 1.00 96.94 200 ALA A N 1
ATOM 1537 C CA . ALA A 1 200 ? 12.590 -11.574 -8.476 1.00 96.94 200 ALA A CA 1
ATOM 1538 C C . ALA A 1 200 ? 12.458 -10.361 -9.417 1.00 96.94 200 ALA A C 1
ATOM 1540 O O . ALA A 1 200 ? 11.705 -10.437 -10.391 1.00 96.94 200 ALA A O 1
ATOM 1541 N N . LEU A 1 201 ? 13.197 -9.273 -9.167 1.00 97.00 201 LEU A N 1
ATOM 1542 C CA . LEU A 1 201 ? 13.031 -7.992 -9.862 1.00 97.00 201 LEU A CA 1
ATOM 1543 C C . LEU A 1 201 ? 13.137 -8.121 -11.388 1.00 97.00 201 LEU A C 1
ATOM 1545 O O . LEU A 1 201 ? 12.227 -7.718 -12.111 1.00 97.00 201 LEU A O 1
ATOM 1549 N N . GLU A 1 202 ? 14.217 -8.730 -11.885 1.00 97.25 202 GLU A N 1
ATOM 1550 C CA . GLU A 1 202 ? 14.447 -8.902 -13.326 1.00 97.25 202 GLU A CA 1
ATOM 1551 C C . GLU A 1 202 ? 13.353 -9.741 -13.991 1.00 97.25 202 GLU A C 1
ATOM 1553 O O . GLU A 1 202 ? 12.854 -9.405 -15.067 1.00 97.25 202 GLU A O 1
ATOM 1558 N N . ARG A 1 203 ? 12.938 -10.826 -13.326 1.00 97.00 203 ARG A N 1
ATOM 1559 C CA . ARG A 1 203 ? 11.878 -11.716 -13.807 1.00 97.00 203 ARG A CA 1
ATOM 1560 C C . ARG A 1 203 ? 10.557 -10.966 -13.945 1.00 97.00 203 ARG A C 1
ATOM 1562 O O . ARG A 1 203 ? 9.852 -11.161 -14.940 1.00 97.00 203 ARG A O 1
ATOM 1569 N N . ASP A 1 204 ? 10.230 -10.133 -12.963 1.00 96.69 204 ASP A N 1
ATOM 1570 C CA . ASP A 1 204 ? 8.988 -9.368 -12.926 1.00 96.69 204 ASP A CA 1
ATOM 1571 C C . ASP A 1 204 ? 9.003 -8.253 -13.993 1.00 96.69 204 ASP A C 1
ATOM 1573 O O . ASP A 1 204 ? 8.036 -8.121 -14.747 1.00 96.69 204 ASP A O 1
ATOM 1577 N N . VAL A 1 205 ? 10.125 -7.542 -14.175 1.00 96.94 205 VAL A N 1
ATOM 1578 C CA . VAL A 1 205 ? 10.304 -6.573 -15.279 1.00 96.94 205 VAL A CA 1
ATOM 1579 C C . VAL A 1 205 ? 10.193 -7.254 -16.648 1.00 96.94 205 VAL A C 1
ATOM 1581 O O . VAL A 1 205 ? 9.492 -6.769 -17.541 1.00 96.94 205 VAL A O 1
ATOM 1584 N N . ALA A 1 206 ? 10.818 -8.420 -16.824 1.00 96.25 206 ALA A N 1
ATOM 1585 C CA . ALA A 1 206 ? 10.703 -9.192 -18.057 1.00 96.25 206 ALA A CA 1
ATOM 1586 C C . ALA A 1 206 ? 9.258 -9.659 -18.310 1.00 96.25 206 ALA A C 1
ATOM 1588 O O . ALA A 1 206 ? 8.815 -9.722 -19.458 1.00 96.25 206 ALA A O 1
ATOM 1589 N N . ALA A 1 207 ? 8.499 -9.977 -17.257 1.00 96.62 207 ALA A N 1
ATOM 1590 C CA . ALA A 1 207 ? 7.088 -10.330 -17.376 1.00 96.62 207 ALA A CA 1
ATOM 1591 C C . ALA A 1 207 ? 6.230 -9.142 -17.838 1.00 96.62 207 ALA A C 1
ATOM 1593 O O . ALA A 1 207 ? 5.365 -9.343 -18.692 1.00 96.62 207 ALA A O 1
ATOM 1594 N N . LEU A 1 208 ? 6.509 -7.927 -17.353 1.00 95.75 208 LEU A N 1
ATOM 1595 C CA . LEU A 1 208 ? 5.850 -6.697 -17.810 1.00 95.75 208 LEU A CA 1
ATOM 1596 C C . LEU A 1 208 ? 6.124 -6.430 -19.295 1.00 95.75 208 LEU A C 1
ATOM 1598 O O . LEU A 1 208 ? 5.181 -6.279 -20.069 1.00 95.75 208 LEU A O 1
ATOM 1602 N N . ARG A 1 209 ? 7.392 -6.497 -19.721 1.00 94.06 209 ARG A N 1
ATOM 1603 C CA . ARG A 1 209 ? 7.774 -6.344 -21.138 1.00 94.06 209 ARG A CA 1
ATOM 1604 C C . ARG A 1 209 ? 7.096 -7.379 -22.037 1.00 94.06 209 ARG A C 1
ATOM 1606 O O . ARG A 1 209 ? 6.533 -7.044 -23.075 1.00 94.06 209 ARG A O 1
ATOM 1613 N N . ARG A 1 210 ? 7.089 -8.655 -21.627 1.00 94.94 210 ARG A N 1
ATOM 1614 C CA . ARG A 1 210 ? 6.388 -9.726 -22.363 1.00 94.94 210 ARG A CA 1
ATOM 1615 C C . ARG A 1 210 ? 4.882 -9.497 -22.446 1.00 94.94 210 ARG A C 1
ATOM 1617 O O . ARG A 1 210 ? 4.264 -9.974 -23.396 1.00 94.94 210 ARG A O 1
ATOM 1624 N N . TRP A 1 211 ? 4.287 -8.869 -21.435 1.00 95.12 211 TRP A N 1
ATOM 1625 C CA . TRP A 1 211 ? 2.875 -8.517 -21.457 1.00 95.12 211 TRP A CA 1
ATOM 1626 C C . TRP A 1 211 ? 2.616 -7.387 -22.457 1.00 95.12 211 TRP A C 1
ATOM 1628 O O . TRP A 1 211 ? 1.730 -7.545 -23.289 1.00 95.12 211 TRP A O 1
ATOM 1638 N N . GLU A 1 212 ? 3.416 -6.318 -22.461 1.00 93.56 212 GLU A N 1
ATOM 1639 C CA . GLU A 1 212 ? 3.284 -5.224 -23.438 1.00 93.56 212 GLU A CA 1
ATOM 1640 C C . GLU A 1 212 ? 3.433 -5.710 -24.882 1.00 93.56 212 GLU A C 1
ATOM 1642 O O . GLU A 1 212 ? 2.603 -5.385 -25.724 1.00 93.56 212 GLU A O 1
ATOM 1647 N N . LEU A 1 213 ? 4.417 -6.574 -25.160 1.00 91.94 213 LEU A N 1
ATOM 1648 C CA . LEU A 1 213 ? 4.605 -7.165 -26.494 1.00 91.94 213 LEU A CA 1
ATOM 1649 C C . LEU A 1 213 ? 3.376 -7.947 -26.979 1.00 91.94 213 LEU A C 1
ATOM 1651 O O . LEU A 1 213 ? 3.082 -7.975 -28.170 1.00 91.94 213 LEU A O 1
ATOM 1655 N N . ARG A 1 214 ? 2.645 -8.585 -26.057 1.00 95.00 214 ARG A N 1
ATOM 1656 C CA . ARG A 1 214 ? 1.400 -9.309 -26.354 1.00 95.00 214 ARG A CA 1
ATOM 1657 C C . ARG A 1 214 ? 0.174 -8.399 -26.441 1.00 95.00 214 ARG A C 1
ATOM 1659 O O . ARG A 1 214 ? -0.883 -8.865 -26.850 1.00 95.00 214 ARG A O 1
ATOM 1666 N N . ASN A 1 215 ? 0.299 -7.133 -26.048 1.00 93.19 215 ASN A N 1
ATOM 1667 C CA . ASN A 1 215 ? -0.787 -6.160 -25.998 1.00 93.19 215 ASN A CA 1
ATOM 1668 C C . ASN A 1 215 ? -0.347 -4.849 -26.679 1.00 93.19 215 ASN A C 1
ATOM 1670 O O . ASN A 1 215 ? -0.304 -3.811 -26.020 1.00 93.19 215 ASN A O 1
ATOM 1674 N N . PRO A 1 216 ? -0.041 -4.860 -27.992 1.00 85.94 216 PRO A N 1
ATOM 1675 C CA . PRO A 1 216 ? 0.548 -3.711 -28.691 1.00 85.94 216 PRO A CA 1
ATOM 1676 C C . PRO A 1 216 ? -0.363 -2.475 -28.742 1.00 85.94 216 PRO A C 1
ATOM 1678 O O . PRO A 1 216 ? 0.105 -1.371 -28.995 1.00 85.94 216 PRO A O 1
ATOM 1681 N N . HIS A 1 217 ? -1.666 -2.648 -28.506 1.00 86.69 217 HIS A N 1
ATOM 1682 C CA . HIS A 1 217 ? -2.637 -1.554 -28.436 1.00 86.69 217 HIS A CA 1
ATOM 1683 C C . HIS A 1 217 ? -2.763 -0.937 -27.035 1.00 86.69 217 HIS A C 1
ATOM 1685 O O . HIS A 1 217 ? -3.431 0.084 -26.877 1.00 86.69 217 HIS A O 1
ATOM 1691 N N . ALA A 1 218 ? -2.167 -1.549 -26.007 1.00 84.75 218 ALA A N 1
ATOM 1692 C CA . ALA A 1 218 ? -2.136 -0.968 -24.672 1.00 84.75 218 ALA A CA 1
ATOM 1693 C C . ALA A 1 218 ? -1.130 0.192 -24.621 1.00 84.75 218 ALA A C 1
ATOM 1695 O O . ALA A 1 218 ? -0.117 0.189 -25.320 1.00 84.75 218 ALA A O 1
ATOM 1696 N N . ARG A 1 219 ? -1.392 1.184 -23.761 1.00 82.75 219 ARG A N 1
ATOM 1697 C CA . ARG A 1 219 ? -0.411 2.240 -23.465 1.00 82.75 219 ARG A CA 1
ATOM 1698 C C . ARG A 1 219 ? 0.877 1.613 -22.927 1.00 82.75 219 ARG A C 1
ATOM 1700 O O . ARG A 1 219 ? 0.817 0.604 -22.225 1.00 82.75 219 ARG A O 1
ATOM 1707 N N . SER A 1 220 ? 2.023 2.230 -23.226 1.00 89.94 220 SER A N 1
ATOM 1708 C CA . SER A 1 220 ? 3.310 1.736 -22.731 1.00 89.94 220 SER A CA 1
ATOM 1709 C C . SER A 1 220 ? 3.393 1.883 -21.211 1.00 89.94 220 SER A C 1
ATOM 1711 O O . SER A 1 220 ? 3.574 2.975 -20.677 1.00 89.94 220 SER A O 1
ATOM 1713 N N . VAL A 1 221 ? 3.267 0.752 -20.528 1.00 93.62 221 VAL A N 1
ATOM 1714 C CA . VAL A 1 221 ? 3.414 0.571 -19.086 1.00 93.62 221 VAL A CA 1
ATOM 1715 C C . VAL A 1 221 ? 4.859 0.841 -18.676 1.00 93.62 221 VAL A C 1
ATOM 1717 O O . VAL A 1 221 ? 5.109 1.608 -17.750 1.00 93.62 221 VAL A O 1
ATOM 1720 N N . THR A 1 222 ? 5.823 0.211 -19.352 1.00 95.12 222 THR A N 1
ATOM 1721 C CA . THR A 1 222 ? 7.244 0.330 -19.001 1.00 95.12 222 THR A CA 1
ATOM 1722 C C . THR A 1 222 ? 7.800 1.696 -19.374 1.00 95.12 222 THR A C 1
ATOM 1724 O O . THR A 1 222 ? 8.579 2.254 -18.604 1.00 95.12 222 THR A O 1
ATOM 1727 N N . GLY A 1 223 ? 7.349 2.270 -20.494 1.00 94.94 223 GLY A N 1
ATOM 1728 C CA . GLY A 1 223 ? 7.688 3.628 -20.909 1.00 94.94 223 GLY A CA 1
ATOM 1729 C C . GLY A 1 223 ? 7.159 4.681 -19.938 1.00 94.94 223 GLY A C 1
ATOM 1730 O O . GLY A 1 223 ? 7.941 5.508 -19.466 1.00 94.94 223 GLY A O 1
ATOM 1731 N N . ASN A 1 224 ? 5.871 4.612 -19.570 1.00 96.62 224 ASN A N 1
ATOM 1732 C CA . ASN A 1 224 ? 5.290 5.516 -18.571 1.00 96.62 224 ASN A CA 1
ATOM 1733 C C . ASN A 1 224 ? 6.030 5.413 -17.235 1.00 96.62 224 ASN A C 1
ATOM 1735 O O . ASN A 1 224 ? 6.432 6.419 -16.655 1.00 96.62 224 ASN A O 1
ATOM 1739 N N . PHE A 1 225 ? 6.279 4.189 -16.766 1.00 97.62 225 PHE A N 1
ATOM 1740 C CA . PHE A 1 225 ? 6.949 3.996 -15.489 1.00 97.62 225 PHE A CA 1
ATOM 1741 C C . PHE A 1 225 ? 8.402 4.467 -15.503 1.00 97.62 225 PHE A C 1
ATOM 1743 O O . PHE A 1 225 ? 8.838 5.079 -14.538 1.00 97.62 225 PHE A O 1
ATOM 1750 N N . LEU A 1 226 ? 9.146 4.269 -16.596 1.00 97.69 226 LEU A N 1
ATOM 1751 C CA . LEU A 1 226 ? 10.496 4.821 -16.729 1.00 97.69 226 LEU A CA 1
ATOM 1752 C C . LEU A 1 226 ? 10.498 6.355 -16.617 1.00 97.69 226 LEU A C 1
ATOM 1754 O O . LEU A 1 226 ? 11.374 6.917 -15.958 1.00 97.69 226 LEU A O 1
ATOM 1758 N N . ALA A 1 227 ? 9.516 7.029 -17.220 1.00 97.62 227 ALA A N 1
ATOM 1759 C CA . ALA A 1 227 ? 9.358 8.476 -17.092 1.00 97.62 227 ALA A CA 1
ATOM 1760 C C . ALA A 1 227 ? 9.035 8.881 -15.639 1.00 97.62 227 ALA A C 1
ATOM 1762 O O . ALA A 1 227 ? 9.687 9.768 -15.085 1.00 97.62 227 ALA A O 1
ATOM 1763 N N . LEU A 1 228 ? 8.118 8.163 -14.984 1.00 98.12 228 LEU A N 1
ATOM 1764 C CA . LEU A 1 228 ? 7.780 8.365 -13.573 1.00 98.12 228 LEU A CA 1
ATOM 1765 C C . LEU A 1 228 ? 8.967 8.132 -12.625 1.00 98.12 228 LEU A C 1
ATOM 1767 O O . LEU A 1 228 ? 9.116 8.863 -11.654 1.00 98.12 228 LEU A O 1
ATOM 1771 N N . LEU A 1 229 ? 9.838 7.151 -12.882 1.00 98.38 229 LEU A N 1
ATOM 1772 C CA . LEU A 1 229 ? 11.029 6.889 -12.059 1.00 98.38 229 LEU A CA 1
ATOM 1773 C C . LEU A 1 229 ? 12.042 8.043 -12.115 1.00 98.38 229 LEU A C 1
ATOM 1775 O O . LEU A 1 229 ? 12.657 8.390 -11.102 1.00 98.38 229 LEU A O 1
ATOM 1779 N N . ARG A 1 230 ? 12.198 8.656 -13.294 1.00 97.50 230 ARG A N 1
ATOM 1780 C CA . ARG A 1 230 ? 13.026 9.859 -13.470 1.00 97.50 230 ARG A CA 1
ATOM 1781 C C . ARG A 1 230 ? 12.431 11.033 -12.702 1.00 97.50 230 ARG A C 1
ATOM 1783 O O . ARG A 1 230 ? 13.127 11.624 -11.880 1.00 97.50 230 ARG A O 1
ATOM 1790 N N . PHE A 1 231 ? 11.128 11.264 -12.871 1.00 97.50 231 PHE A N 1
ATOM 1791 C CA . PHE A 1 231 ? 10.393 12.257 -12.091 1.00 97.50 231 PHE A CA 1
ATOM 1792 C C . PHE A 1 231 ? 10.536 12.0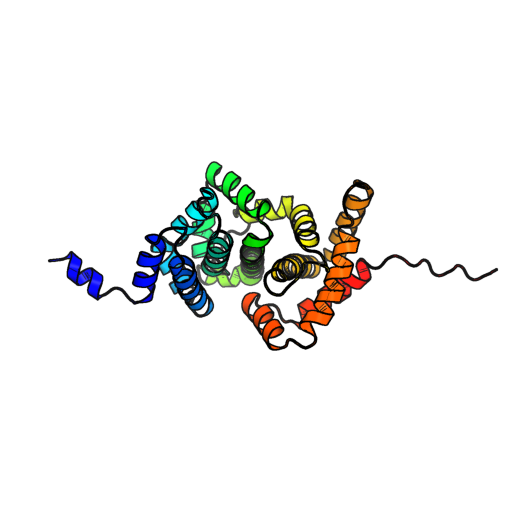22 -10.579 1.00 97.50 231 PHE A C 1
ATOM 1794 O O . PHE A 1 231 ? 10.824 12.955 -9.840 1.00 97.50 231 PHE A O 1
ATOM 1801 N N . TRP A 1 232 ? 10.398 10.780 -10.102 1.00 97.62 232 TRP A N 1
ATOM 1802 C CA . TRP A 1 232 ? 10.511 10.434 -8.681 1.00 97.62 232 TRP A CA 1
ATOM 1803 C C . TRP A 1 232 ? 11.870 10.822 -8.103 1.00 97.62 232 TRP A C 1
ATOM 1805 O O . TRP A 1 232 ? 11.950 11.329 -6.983 1.00 97.62 232 TRP A O 1
ATOM 1815 N N . THR A 1 233 ? 12.936 10.606 -8.876 1.00 96.88 233 THR A N 1
ATOM 1816 C CA . THR A 1 233 ? 14.290 10.981 -8.469 1.00 96.88 233 THR A CA 1
ATOM 1817 C C . THR A 1 233 ? 14.371 12.493 -8.289 1.00 96.88 233 THR A C 1
ATOM 1819 O O . THR A 1 233 ? 14.739 12.946 -7.211 1.00 96.88 233 THR A O 1
ATOM 1822 N N . GLU A 1 234 ? 13.950 13.275 -9.281 1.00 95.62 234 GLU A N 1
ATOM 1823 C CA . GLU A 1 234 ? 13.944 14.742 -9.200 1.00 95.62 234 GLU A CA 1
ATOM 1824 C C . GLU A 1 234 ? 13.053 15.262 -8.065 1.00 95.62 234 GLU A C 1
ATOM 1826 O O . GLU A 1 234 ? 13.469 16.137 -7.303 1.00 95.62 234 GLU A O 1
ATOM 1831 N N . TYR A 1 235 ? 11.866 14.673 -7.900 1.00 95.25 235 TYR A N 1
ATOM 1832 C CA . TYR A 1 235 ? 10.910 15.037 -6.861 1.00 95.25 235 TYR A CA 1
ATOM 1833 C C . TYR A 1 235 ? 11.541 14.927 -5.471 1.00 95.25 235 TYR A C 1
ATOM 1835 O O . TYR A 1 235 ? 11.502 15.880 -4.696 1.00 95.25 235 TYR A O 1
ATOM 1843 N N . TYR A 1 236 ? 12.167 13.793 -5.146 1.00 96.31 236 TYR A N 1
ATOM 1844 C CA . TYR A 1 236 ? 12.691 13.565 -3.800 1.00 96.31 236 TYR A CA 1
ATOM 1845 C C . TYR A 1 236 ? 14.093 14.140 -3.538 1.00 96.31 236 TYR A C 1
ATOM 1847 O O . TYR A 1 236 ? 14.465 14.264 -2.370 1.00 96.31 236 TYR A O 1
ATOM 1855 N N . VAL A 1 237 ? 14.866 14.537 -4.562 1.00 92.12 237 VAL A N 1
ATOM 1856 C CA . VAL A 1 237 ? 16.258 15.022 -4.396 1.00 92.12 237 VAL A CA 1
ATOM 1857 C C . VAL A 1 237 ? 16.379 16.149 -3.361 1.00 92.12 237 VAL A C 1
ATOM 1859 O O . VAL A 1 237 ? 17.301 16.123 -2.547 1.00 92.12 237 VAL A O 1
ATOM 1862 N N . TYR A 1 238 ? 15.443 17.102 -3.341 1.00 90.12 238 TYR A N 1
ATOM 1863 C CA . TYR A 1 238 ? 15.479 18.254 -2.424 1.00 90.12 238 TYR A CA 1
ATOM 1864 C C . TYR A 1 238 ? 14.395 18.217 -1.336 1.00 90.12 238 TYR A C 1
ATOM 1866 O O . TYR A 1 238 ? 14.261 19.156 -0.550 1.00 90.12 238 TYR A O 1
ATOM 1874 N N . ARG A 1 239 ? 13.621 17.129 -1.249 1.00 92.62 239 ARG A N 1
ATOM 1875 C CA . ARG A 1 239 ? 12.463 17.005 -0.353 1.00 92.62 239 ARG A CA 1
ATOM 1876 C C . ARG A 1 239 ? 12.756 16.121 0.858 1.00 92.62 239 ARG A C 1
ATOM 1878 O O . ARG A 1 239 ? 12.067 15.139 1.114 1.00 92.62 239 ARG A O 1
ATOM 1885 N N . GLY A 1 240 ? 13.756 16.499 1.656 1.00 92.69 240 GLY A N 1
ATOM 1886 C CA . GLY A 1 240 ? 14.203 15.705 2.812 1.00 92.69 240 GLY A CA 1
ATOM 1887 C C . GLY A 1 240 ? 13.088 15.330 3.803 1.00 92.69 240 GLY A C 1
ATOM 1888 O O . GLY A 1 240 ? 13.066 14.207 4.299 1.00 92.69 240 GLY A O 1
ATOM 1889 N N . LYS A 1 241 ? 12.115 16.222 4.043 1.00 94.06 241 LYS A N 1
ATOM 1890 C CA . LYS A 1 241 ? 10.941 15.921 4.887 1.00 94.06 241 LYS A CA 1
ATOM 1891 C C . LYS A 1 241 ? 10.049 14.834 4.284 1.00 94.06 241 LYS A C 1
ATOM 1893 O O . LYS A 1 241 ? 9.608 13.947 5.009 1.00 94.06 241 LYS A O 1
ATOM 1898 N N . ASP A 1 242 ? 9.819 14.879 2.975 1.00 94.62 242 ASP A N 1
ATOM 1899 C CA . ASP A 1 242 ? 9.002 13.882 2.281 1.00 94.62 242 ASP A CA 1
ATOM 1900 C C . ASP A 1 242 ? 9.727 12.530 2.218 1.00 94.62 242 ASP A C 1
ATOM 1902 O O . ASP A 1 242 ? 9.088 11.488 2.363 1.00 94.62 242 ASP A O 1
ATOM 1906 N N . CYS A 1 243 ? 11.062 12.530 2.093 1.00 95.94 243 CYS A N 1
ATOM 1907 C CA . CYS A 1 243 ? 11.880 11.322 2.231 1.00 95.94 243 CYS A CA 1
ATOM 1908 C C . CYS A 1 243 ? 11.697 10.684 3.615 1.00 95.94 243 CYS A C 1
ATOM 1910 O O . CYS A 1 243 ? 11.380 9.501 3.702 1.00 95.94 243 CYS A O 1
ATOM 1912 N N . LEU A 1 244 ? 11.841 11.471 4.689 1.00 94.94 244 LEU A N 1
ATOM 1913 C CA . LEU A 1 244 ? 11.664 10.994 6.067 1.00 94.94 244 LEU A CA 1
ATOM 1914 C C . LEU A 1 244 ? 10.238 10.491 6.322 1.00 94.94 244 LEU A C 1
ATOM 1916 O O . LEU A 1 244 ? 10.052 9.478 6.988 1.00 94.94 244 LEU A O 1
ATOM 1920 N N . SER A 1 245 ? 9.228 11.163 5.767 1.00 93.06 245 SER A N 1
ATOM 1921 C CA . SER A 1 245 ? 7.832 10.720 5.847 1.00 93.06 245 SER A CA 1
ATOM 1922 C C . SER A 1 245 ? 7.621 9.370 5.147 1.00 93.06 245 SER A C 1
ATOM 1924 O O . SER A 1 245 ? 6.961 8.470 5.681 1.00 93.06 245 SER A O 1
ATOM 1926 N N . LEU A 1 246 ? 8.236 9.174 3.975 1.00 95.12 246 LEU A N 1
ATOM 1927 C CA . LEU A 1 246 ? 8.191 7.900 3.258 1.00 95.12 246 LEU A CA 1
ATOM 1928 C C . LEU A 1 246 ? 8.909 6.785 4.033 1.00 95.12 246 LEU A C 1
ATOM 1930 O O . LEU A 1 246 ? 8.371 5.682 4.143 1.00 95.12 246 LEU A O 1
ATOM 1934 N N . GLU A 1 247 ? 10.077 7.064 4.616 1.00 96.06 247 GLU A N 1
ATOM 1935 C CA . GLU A 1 247 ? 10.783 6.115 5.487 1.00 96.06 247 GLU A CA 1
ATOM 1936 C C . GLU A 1 247 ? 9.943 5.748 6.708 1.00 96.06 247 GLU A C 1
ATOM 1938 O O . GLU A 1 247 ? 9.755 4.568 6.988 1.00 96.06 247 GLU A O 1
ATOM 1943 N N . PHE A 1 248 ? 9.390 6.740 7.407 1.00 93.12 248 PHE A N 1
ATOM 1944 C CA . PHE A 1 248 ? 8.600 6.525 8.615 1.00 93.12 248 PHE A CA 1
ATOM 1945 C C . PHE A 1 248 ? 7.343 5.695 8.331 1.00 93.12 248 PHE A C 1
ATOM 1947 O O . PHE A 1 248 ? 7.062 4.714 9.018 1.00 93.12 248 PHE A O 1
ATOM 1954 N N . SER A 1 249 ? 6.606 6.042 7.274 1.00 92.31 249 SER A N 1
ATOM 1955 C CA . SER A 1 249 ? 5.365 5.347 6.916 1.00 92.31 249 SER A CA 1
ATOM 1956 C C . SER A 1 249 ? 5.584 3.911 6.429 1.00 92.31 249 SER A C 1
ATOM 1958 O O . SER A 1 249 ? 4.691 3.078 6.607 1.00 92.31 249 SER A O 1
ATOM 1960 N N . SER A 1 250 ? 6.753 3.614 5.846 1.00 95.00 250 SER A N 1
ATOM 1961 C CA . SER A 1 250 ? 7.085 2.296 5.287 1.00 95.00 250 SER A CA 1
ATOM 1962 C C . SER A 1 250 ? 8.006 1.438 6.154 1.00 95.00 250 SER A C 1
ATOM 1964 O O . SER A 1 250 ? 8.064 0.229 5.958 1.00 95.00 250 SER A O 1
ATOM 1966 N N . SER A 1 251 ? 8.735 2.034 7.099 1.00 94.19 251 SER A N 1
ATOM 1967 C CA . SER A 1 251 ? 9.882 1.408 7.776 1.00 94.19 251 SER A CA 1
ATOM 1968 C C . SER A 1 251 ? 10.974 0.903 6.815 1.00 94.19 251 SER A C 1
ATOM 1970 O O . SER A 1 251 ? 11.724 -0.013 7.148 1.00 94.19 251 SER A O 1
ATOM 1972 N N . ILE A 1 252 ? 11.078 1.490 5.617 1.00 96.88 252 ILE A N 1
ATOM 1973 C CA . ILE A 1 252 ? 12.109 1.178 4.621 1.00 96.88 252 ILE A CA 1
ATOM 1974 C C . ILE A 1 252 ? 13.016 2.394 4.465 1.00 96.88 252 ILE A C 1
ATOM 1976 O O . ILE A 1 252 ? 12.549 3.461 4.071 1.00 96.88 252 ILE A O 1
ATOM 1980 N N . HIS A 1 253 ? 14.319 2.216 4.692 1.00 97.12 253 HIS A N 1
ATOM 1981 C CA . HIS A 1 253 ? 15.310 3.269 4.468 1.00 97.12 253 HIS A CA 1
ATOM 1982 C C . HIS A 1 253 ? 15.291 3.788 3.025 1.00 97.12 253 HIS A C 1
ATOM 1984 O O . HIS A 1 253 ? 15.292 3.015 2.067 1.00 97.12 253 HIS A O 1
ATOM 1990 N N . PHE A 1 254 ? 15.373 5.104 2.855 1.00 97.56 254 PHE A N 1
ATOM 1991 C CA . PHE A 1 254 ? 15.328 5.834 1.592 1.00 97.56 254 PHE A CA 1
ATOM 1992 C C . PHE A 1 254 ? 16.455 5.422 0.638 1.00 97.56 254 PHE A C 1
ATOM 1994 O O . PHE A 1 254 ? 16.303 5.454 -0.582 1.00 97.56 254 PHE A O 1
ATOM 2001 N N . SER A 1 255 ? 17.587 4.957 1.175 1.00 97.19 255 SER A N 1
ATOM 2002 C CA . SER A 1 255 ? 18.656 4.336 0.385 1.00 97.19 255 SER A CA 1
ATOM 2003 C C . SER A 1 255 ? 18.167 3.125 -0.414 1.00 97.19 255 SER A C 1
ATOM 2005 O O . SER A 1 255 ? 18.548 2.981 -1.574 1.00 97.19 255 SER A O 1
ATOM 2007 N N . ARG A 1 256 ? 17.282 2.300 0.158 1.00 98.12 256 ARG A N 1
ATOM 2008 C CA . ARG A 1 256 ? 16.686 1.143 -0.517 1.00 98.12 256 ARG A CA 1
ATOM 2009 C C . ARG A 1 256 ? 15.748 1.574 -1.639 1.00 98.12 256 ARG A C 1
ATOM 2011 O O . ARG A 1 256 ? 15.832 1.012 -2.725 1.00 98.12 256 ARG A O 1
ATOM 2018 N N . TRP A 1 257 ? 14.934 2.604 -1.410 1.00 98.25 257 TRP A N 1
ATOM 2019 C CA . TRP A 1 257 ? 14.089 3.202 -2.447 1.00 98.25 257 TRP A CA 1
ATOM 2020 C C . TRP A 1 257 ? 14.922 3.675 -3.641 1.00 98.25 257 TRP A C 1
ATOM 2022 O O . TRP A 1 257 ? 14.663 3.265 -4.769 1.00 98.25 257 TRP A O 1
ATOM 2032 N N . ARG A 1 258 ? 15.985 4.452 -3.388 1.00 98.12 258 ARG A N 1
ATOM 2033 C CA . ARG A 1 258 ? 16.907 4.919 -4.438 1.00 98.12 258 ARG A CA 1
ATOM 2034 C C . ARG A 1 258 ? 17.586 3.770 -5.181 1.00 98.12 258 ARG A C 1
ATOM 2036 O O . ARG A 1 258 ? 17.669 3.81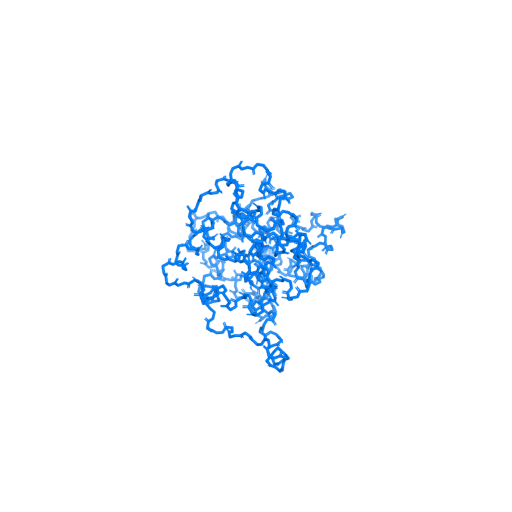5 -6.403 1.00 98.12 258 ARG A O 1
ATOM 2043 N N . ALA A 1 259 ? 18.044 2.743 -4.465 1.00 98.38 259 ALA A N 1
ATOM 2044 C CA . ALA A 1 259 ? 18.670 1.574 -5.078 1.00 98.38 259 ALA A CA 1
ATOM 2045 C C . ALA A 1 259 ? 17.698 0.835 -6.013 1.00 98.38 259 ALA A C 1
ATOM 2047 O O . ALA A 1 259 ? 18.056 0.519 -7.146 1.00 98.38 259 ALA A O 1
ATOM 2048 N N . THR A 1 260 ? 16.452 0.621 -5.580 1.00 98.50 260 THR A N 1
ATOM 2049 C CA . THR A 1 260 ? 15.423 -0.020 -6.410 1.00 98.50 260 THR A CA 1
ATOM 2050 C C . THR A 1 260 ? 15.031 0.846 -7.609 1.00 98.50 260 THR A C 1
ATOM 2052 O O . THR A 1 260 ? 14.901 0.315 -8.709 1.00 98.50 260 THR A O 1
ATOM 2055 N N . VAL A 1 261 ? 14.907 2.168 -7.448 1.00 98.56 261 VAL A N 1
ATOM 2056 C CA . VAL A 1 261 ? 14.646 3.100 -8.563 1.00 98.56 261 VAL A CA 1
ATOM 2057 C C . VAL A 1 261 ? 15.779 3.067 -9.591 1.00 98.56 261 VAL A C 1
ATOM 2059 O O . VAL A 1 261 ? 15.508 2.994 -10.790 1.00 98.56 261 VAL A O 1
ATOM 2062 N N . ALA A 1 262 ? 17.039 3.056 -9.147 1.00 98.31 262 ALA A N 1
ATOM 2063 C CA . ALA A 1 262 ? 18.196 2.956 -10.034 1.00 98.31 262 ALA A CA 1
ATOM 2064 C C . ALA A 1 262 ? 18.214 1.623 -10.804 1.00 98.31 262 ALA A C 1
ATOM 2066 O O . ALA A 1 262 ? 18.359 1.624 -12.027 1.00 98.31 262 ALA A O 1
ATOM 2067 N N . ALA A 1 263 ? 17.990 0.500 -10.111 1.00 98.31 263 ALA A N 1
ATOM 2068 C CA . ALA A 1 263 ? 17.927 -0.824 -10.727 1.00 98.31 263 ALA A CA 1
ATOM 2069 C C . ALA A 1 263 ? 16.792 -0.925 -11.759 1.00 98.31 263 ALA A C 1
ATOM 2071 O O . ALA A 1 263 ? 17.012 -1.361 -12.887 1.00 98.31 263 ALA A O 1
ATOM 2072 N N . LEU A 1 264 ? 15.588 -0.460 -11.412 1.00 98.19 264 LEU A N 1
ATOM 2073 C CA . LEU A 1 264 ? 14.450 -0.420 -12.330 1.00 98.19 264 LEU A CA 1
ATOM 2074 C C . LEU A 1 264 ? 14.724 0.466 -13.546 1.00 98.19 264 LEU A C 1
ATOM 2076 O O . LEU A 1 264 ? 14.420 0.066 -14.664 1.00 98.19 264 LEU A O 1
ATOM 2080 N N . THR A 1 265 ? 15.323 1.641 -13.346 1.00 97.94 265 THR A N 1
ATOM 2081 C CA . THR A 1 265 ? 15.670 2.557 -14.442 1.00 97.94 265 THR A CA 1
ATOM 2082 C C . THR A 1 265 ? 16.629 1.889 -15.427 1.00 97.94 265 THR A C 1
ATOM 2084 O O . THR A 1 265 ? 16.401 1.962 -16.633 1.00 97.94 265 THR A O 1
ATOM 2087 N N . ALA A 1 266 ? 17.653 1.187 -14.932 1.00 96.94 266 ALA A N 1
ATOM 2088 C CA . ALA A 1 266 ? 18.587 0.435 -15.767 1.00 96.94 266 ALA A CA 1
ATOM 2089 C C . ALA A 1 266 ? 17.902 -0.731 -16.498 1.00 96.94 266 ALA A C 1
ATOM 2091 O O . ALA A 1 266 ? 18.081 -0.899 -17.702 1.00 96.94 266 ALA A O 1
ATOM 2092 N N . LEU A 1 267 ? 17.070 -1.505 -15.795 1.00 96.38 267 LEU A N 1
ATOM 2093 C CA . LEU A 1 267 ? 16.356 -2.642 -16.377 1.00 96.38 267 LEU A CA 1
ATOM 2094 C C . LEU A 1 267 ? 15.332 -2.225 -17.431 1.00 96.38 267 LEU A C 1
ATOM 2096 O O . LEU A 1 267 ? 15.119 -2.978 -18.377 1.00 96.38 267 LEU A O 1
ATOM 2100 N N . LEU A 1 268 ? 14.683 -1.071 -17.259 1.00 94.69 268 LEU A N 1
ATOM 2101 C CA . LEU A 1 268 ? 13.632 -0.561 -18.142 1.00 94.69 268 LEU A CA 1
ATOM 2102 C C . LEU A 1 268 ? 14.168 0.282 -19.294 1.00 94.69 268 LEU A C 1
ATOM 2104 O O . LEU A 1 268 ? 13.457 0.415 -20.292 1.00 94.69 268 LEU A O 1
ATOM 2108 N N . ALA A 1 269 ? 15.396 0.799 -19.188 1.00 90.06 269 ALA A N 1
ATOM 2109 C CA . ALA A 1 269 ? 16.044 1.530 -20.265 1.00 90.06 269 ALA A CA 1
ATOM 2110 C C . ALA A 1 269 ? 15.962 0.732 -21.583 1.00 90.06 269 ALA A C 1
ATOM 2112 O O . ALA A 1 269 ? 16.079 -0.504 -21.570 1.00 90.06 269 ALA A O 1
ATOM 2113 N N . PRO A 1 270 ? 15.722 1.408 -22.721 1.00 77.81 270 PRO A N 1
ATOM 2114 C CA . PRO A 1 270 ? 15.792 0.756 -24.017 1.00 77.81 270 PRO A CA 1
ATOM 2115 C C . PRO A 1 270 ? 17.168 0.108 -24.174 1.00 77.81 270 PRO A C 1
ATOM 2117 O O . PRO A 1 270 ? 18.179 0.726 -23.841 1.00 77.81 270 PRO A O 1
ATOM 2120 N N . PHE A 1 271 ? 17.215 -1.115 -24.705 1.00 57.50 271 PHE A N 1
ATOM 2121 C CA . PHE A 1 271 ? 18.461 -1.628 -25.263 1.00 57.50 271 PHE A CA 1
ATOM 2122 C C . PHE A 1 271 ? 18.870 -0.664 -26.379 1.00 57.50 271 PHE A C 1
ATOM 2124 O O . PHE A 1 271 ? 18.222 -0.624 -27.423 1.00 57.50 271 PHE A O 1
ATOM 2131 N N . HIS A 1 272 ? 19.916 0.124 -26.157 1.00 44.53 272 HIS A N 1
ATOM 2132 C CA . HIS A 1 272 ? 20.723 0.610 -27.260 1.00 44.53 272 HIS A CA 1
ATOM 2133 C C . HIS A 1 272 ? 21.602 -0.587 -27.636 1.00 44.53 272 HIS A C 1
ATOM 2135 O O . HIS A 1 272 ? 22.491 -0.924 -26.854 1.00 44.53 272 HIS A O 1
ATOM 2141 N N . PRO A 1 273 ? 21.356 -1.310 -28.745 1.00 44.09 273 PRO A N 1
ATOM 2142 C CA . PRO A 1 273 ? 22.459 -2.055 -29.320 1.00 44.09 273 PRO A CA 1
ATOM 2143 C C . PRO A 1 273 ? 23.548 -1.015 -29.589 1.00 44.09 273 PRO A C 1
ATOM 2145 O O . PRO A 1 273 ? 23.261 0.034 -30.181 1.00 44.09 273 PRO A O 1
ATOM 2148 N N . ASP A 1 274 ? 24.759 -1.258 -29.089 1.00 39.31 274 ASP A N 1
ATOM 2149 C CA . ASP A 1 274 ? 25.914 -0.480 -29.520 1.00 39.31 274 ASP A CA 1
ATOM 2150 C C . ASP A 1 274 ? 25.877 -0.415 -31.053 1.00 39.31 274 ASP A C 1
ATOM 2152 O O . ASP A 1 274 ? 25.588 -1.439 -31.693 1.00 39.31 274 ASP A O 1
ATOM 2156 N N . PRO A 1 275 ? 26.093 0.761 -31.670 1.00 45.88 275 PRO A N 1
ATOM 2157 C CA . PRO A 1 275 ? 26.250 0.808 -33.109 1.00 45.88 275 PRO A CA 1
ATOM 2158 C C . PRO A 1 275 ? 27.366 -0.175 -33.460 1.00 45.88 275 PRO A C 1
ATOM 2160 O O . PRO A 1 275 ? 28.483 -0.056 -32.954 1.00 45.88 275 PRO A O 1
ATOM 2163 N N . LEU A 1 276 ? 27.025 -1.184 -34.272 1.00 46.34 276 LEU A N 1
ATOM 2164 C CA . LEU A 1 276 ? 27.998 -2.111 -34.840 1.00 46.34 276 LEU A CA 1
ATOM 2165 C C . LEU A 1 276 ? 29.187 -1.278 -35.332 1.00 46.34 276 LEU A C 1
ATOM 2167 O O . LEU A 1 276 ? 28.949 -0.272 -36.013 1.00 46.34 276 LEU A O 1
ATOM 2171 N N . PRO A 1 277 ? 30.432 -1.637 -34.969 1.00 48.53 277 PRO A N 1
ATOM 2172 C CA . PRO A 1 277 ? 31.589 -0.893 -35.430 1.00 48.53 277 PRO A CA 1
ATOM 2173 C C . PRO A 1 277 ? 31.506 -0.811 -36.951 1.00 48.53 277 PRO A C 1
ATOM 2175 O O . PRO A 1 277 ? 31.307 -1.829 -37.616 1.00 48.53 277 PRO A O 1
ATOM 2178 N N . ALA A 1 278 ? 31.562 0.417 -37.471 1.00 53.44 278 ALA A N 1
ATOM 2179 C CA . ALA A 1 278 ? 31.583 0.658 -38.902 1.00 53.44 278 ALA A CA 1
ATOM 2180 C C . ALA A 1 278 ? 32.708 -0.195 -39.504 1.00 53.44 278 ALA A C 1
ATOM 2182 O O . ALA A 1 278 ? 33.861 -0.072 -39.084 1.00 53.44 278 ALA A O 1
ATOM 2183 N N . ALA A 1 279 ? 32.323 -1.112 -40.392 1.00 53.03 279 ALA A N 1
ATOM 2184 C CA . ALA A 1 279 ? 33.241 -1.945 -41.159 1.00 53.03 279 ALA A CA 1
ATOM 2185 C C . ALA A 1 279 ? 34.011 -1.102 -42.181 1.00 53.03 279 ALA A C 1
ATOM 2187 O O . ALA A 1 279 ? 33.406 -0.148 -42.726 1.00 53.03 279 ALA A O 1
#